Protein AF-A0A168FSH5-F1 (afdb_monomer)

Solvent-accessible surface area (backbone atoms only — not comparable to full-atom values): 13434 Å² total; per-residue (Å²): 142,74,90,72,56,95,48,65,62,58,60,32,48,49,51,52,48,54,59,58,37,46,62,80,92,69,57,77,88,75,74,92,77,81,76,88,79,86,71,78,80,76,86,82,74,95,74,75,90,57,88,51,69,64,54,72,68,58,46,54,49,47,52,36,46,49,52,19,50,56,32,50,68,69,31,96,62,56,74,36,53,47,49,40,48,50,54,49,46,54,47,53,51,46,42,64,77,50,41,57,84,68,46,54,69,69,57,43,54,59,69,47,47,66,66,78,45,42,55,77,39,37,74,60,46,66,63,47,42,60,68,72,70,52,63,69,57,52,52,49,50,49,50,51,41,44,52,52,33,46,48,42,61,77,42,62,89,68,65,65,74,58,57,61,72,58,34,49,50,49,45,50,47,51,45,53,54,52,51,49,64,59,50,57,71,77,49,100,63,99,83,75,74,72,78,78,71,43,69,43,51,52,50,18,52,52,39,37,54,55,28,50,54,53,40,50,52,49,37,56,62,54,59,74,75,110

Radius of gyration: 17.9 Å; Cα contacts (8 Å, |Δi|>4): 195; chains: 1; bounding box: 40×33×56 Å

Nearest PDB structures (foldseek):
  8gji-assembly1_A  TM=3.813E-01  e=3.457E-01  synthetic construct
  7vg4-assembly3_E  TM=3.153E-01  e=7.643E-01  Methylorubrum extorquens AM1
  7vg5-assembly1_B  TM=3.175E-01  e=2.343E+00  Methylorubrum extorquens AM1
  5wuf-assembly1_A  TM=2.092E-01  e=5.958E+00  Colwellia psychrerythraea 34H

Structure (mmCIF, N/CA/C/O backbone):
data_AF-A0A168FSH5-F1
#
_entry.id   AF-A0A168FSH5-F1
#
loop_
_atom_site.group_PDB
_atom_site.id
_atom_site.type_symbol
_atom_site.label_atom_id
_atom_site.label_alt_id
_atom_site.label_comp_id
_atom_site.label_asym_id
_atom_site.label_entity_id
_atom_site.label_seq_id
_atom_site.pdbx_PDB_ins_code
_atom_site.Cartn_x
_a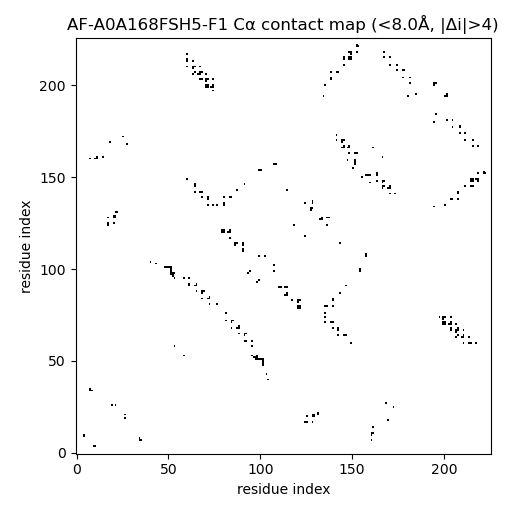tom_site.Cartn_y
_atom_site.Cartn_z
_atom_site.occupancy
_atom_site.B_iso_or_equiv
_atom_site.auth_seq_id
_atom_site.auth_comp_id
_atom_site.auth_asym_id
_atom_site.auth_atom_id
_atom_site.pdbx_PDB_model_num
ATOM 1 N N . MET A 1 1 ? -17.802 -9.396 -16.798 1.00 33.69 1 MET A N 1
ATOM 2 C CA . MET A 1 1 ? -16.695 -8.918 -17.653 1.00 33.69 1 MET A CA 1
ATOM 3 C C . MET A 1 1 ? -16.331 -7.508 -17.222 1.00 33.69 1 MET A C 1
ATOM 5 O O . MET A 1 1 ? -17.163 -6.636 -17.374 1.00 33.69 1 MET A O 1
ATOM 9 N N . ALA A 1 2 ? -15.142 -7.328 -16.651 1.00 28.22 2 ALA A N 1
ATOM 10 C CA . ALA A 1 2 ? -14.445 -6.050 -16.446 1.00 28.22 2 ALA A CA 1
ATOM 11 C C . ALA A 1 2 ? -12.995 -6.377 -16.036 1.00 28.22 2 ALA A C 1
ATOM 13 O O . ALA A 1 2 ? -12.481 -5.913 -15.033 1.00 28.22 2 ALA A O 1
ATOM 14 N N . TRP A 1 3 ? -12.386 -7.326 -16.749 1.00 38.16 3 TRP A N 1
ATOM 15 C CA . TRP A 1 3 ? -11.057 -7.870 -16.418 1.00 38.16 3 TRP A CA 1
ATOM 16 C C . TRP A 1 3 ? -9.988 -7.441 -17.441 1.00 38.16 3 TRP A C 1
ATOM 18 O O . TRP A 1 3 ? -8.813 -7.752 -17.308 1.00 38.16 3 TRP A O 1
ATOM 28 N N . TYR A 1 4 ? -10.459 -6.659 -18.415 1.00 33.44 4 TYR A N 1
ATOM 29 C CA . TYR A 1 4 ? -9.798 -5.757 -19.346 1.00 33.44 4 TYR A CA 1
ATOM 30 C C . TYR A 1 4 ? -10.844 -4.668 -19.612 1.00 33.44 4 TYR A C 1
ATOM 32 O O . TYR A 1 4 ? -11.551 -4.746 -20.619 1.00 33.44 4 TYR A O 1
ATOM 40 N N . SER A 1 5 ? -11.092 -3.733 -18.685 1.00 30.72 5 SER A N 1
ATOM 41 C CA . SER A 1 5 ? -11.918 -2.595 -19.105 1.00 30.72 5 SER A CA 1
ATOM 42 C C . SER A 1 5 ? -11.164 -1.924 -20.251 1.00 30.72 5 SER A C 1
ATOM 44 O O . SER A 1 5 ? -9.987 -1.592 -20.112 1.00 30.72 5 SER A O 1
ATOM 46 N N . LYS A 1 6 ? -11.825 -1.781 -21.406 1.00 35.16 6 LYS A N 1
ATOM 47 C CA . LYS A 1 6 ? -11.318 -0.974 -22.525 1.00 35.16 6 LYS A CA 1
ATOM 48 C C . LYS A 1 6 ? -11.114 0.489 -22.105 1.00 35.16 6 LYS A C 1
ATOM 50 O O . LYS A 1 6 ? -10.511 1.248 -22.855 1.00 35.16 6 LYS A O 1
ATOM 55 N N . GLU A 1 7 ? -11.577 0.859 -20.910 1.00 41.19 7 GLU A N 1
ATOM 56 C CA . GLU A 1 7 ? -11.460 2.179 -20.323 1.00 41.19 7 GLU A CA 1
ATOM 57 C C . GLU A 1 7 ? -10.689 2.120 -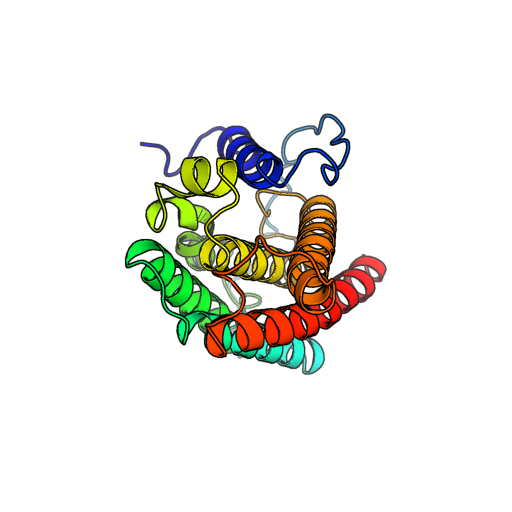18.989 1.00 41.19 7 GLU A C 1
ATOM 59 O O . GLU A 1 7 ? -11.282 1.960 -17.921 1.00 41.19 7 GLU A O 1
ATOM 64 N N . PRO A 1 8 ? -9.354 2.312 -19.017 1.00 43.78 8 PRO A N 1
ATOM 65 C CA . PRO A 1 8 ? -8.517 2.515 -17.826 1.00 43.78 8 PRO A CA 1
ATOM 66 C C . PRO A 1 8 ? -9.110 3.524 -16.827 1.00 43.78 8 PRO A C 1
ATOM 68 O O . PRO A 1 8 ? -8.920 3.402 -15.618 1.00 43.78 8 PRO A O 1
ATOM 71 N N . ASN A 1 9 ? -9.896 4.474 -17.340 1.00 46.84 9 ASN A N 1
ATOM 72 C CA . ASN A 1 9 ? -10.599 5.499 -16.584 1.00 46.84 9 ASN A CA 1
ATOM 73 C C . ASN A 1 9 ? -11.564 4.944 -15.527 1.00 46.84 9 ASN A C 1
ATOM 75 O O . ASN A 1 9 ? -11.673 5.563 -14.477 1.00 46.84 9 ASN A O 1
ATOM 79 N N . GLU A 1 10 ? -12.241 3.812 -15.746 1.00 47.56 10 GLU A N 1
ATOM 80 C CA . GLU A 1 10 ? -13.200 3.267 -14.767 1.00 47.56 10 GLU A CA 1
ATOM 81 C C . GLU A 1 10 ? -12.494 2.768 -13.504 1.00 47.56 10 GLU A C 1
ATOM 83 O O . GLU A 1 10 ? -12.911 3.066 -12.387 1.00 47.56 10 GLU A O 1
ATOM 88 N N . TYR A 1 11 ? -11.380 2.052 -13.666 1.00 53.00 11 TYR A N 1
ATOM 89 C CA . TYR A 1 11 ? -10.593 1.564 -12.536 1.00 53.00 11 TYR A CA 1
ATOM 90 C C . TYR A 1 11 ? -9.875 2.713 -11.815 1.00 53.00 11 TYR A C 1
ATOM 92 O O . TYR A 1 11 ? -9.859 2.766 -10.585 1.00 53.00 11 TYR A O 1
ATOM 100 N N . THR A 1 12 ? -9.360 3.690 -12.566 1.00 57.59 12 THR A N 1
ATOM 101 C CA . THR A 1 12 ? -8.836 4.943 -12.008 1.00 57.59 12 THR A CA 1
ATOM 102 C C . THR A 1 12 ? -9.908 5.702 -11.222 1.00 57.59 12 THR A C 1
ATOM 104 O O . THR A 1 12 ? -9.634 6.178 -10.123 1.00 57.59 12 THR A O 1
ATOM 107 N N . GLN A 1 13 ? -11.134 5.805 -11.743 1.00 56.97 13 GLN A N 1
ATOM 108 C CA . GLN A 1 13 ? -12.255 6.456 -11.061 1.00 56.97 13 GLN A CA 1
ATOM 109 C C . GLN A 1 13 ? -12.702 5.683 -9.822 1.00 56.97 13 GLN A C 1
ATOM 111 O O . GLN A 1 13 ? -13.018 6.306 -8.817 1.00 56.97 13 GLN A O 1
ATOM 116 N N . LEU A 1 14 ? -12.675 4.351 -9.854 1.00 60.00 14 LEU A N 1
ATOM 117 C CA . LEU A 1 14 ? -12.992 3.499 -8.712 1.00 60.00 14 LEU A CA 1
ATOM 118 C C . LEU A 1 14 ? -11.956 3.637 -7.593 1.00 60.00 14 LEU A C 1
ATOM 120 O O . LEU A 1 14 ? -12.333 3.794 -6.433 1.00 60.00 14 LEU A O 1
ATOM 124 N N . LEU A 1 15 ? -10.662 3.644 -7.930 1.00 60.88 15 LEU A N 1
ATOM 125 C CA . LEU A 1 15 ? -9.600 3.934 -6.966 1.00 60.88 15 LEU A CA 1
ATOM 126 C C . LEU A 1 15 ? -9.746 5.356 -6.421 1.00 60.88 15 LEU A C 1
ATOM 128 O O . LEU A 1 15 ? -9.783 5.532 -5.211 1.00 60.88 15 LEU A O 1
ATOM 132 N N . ARG A 1 16 ? -9.936 6.366 -7.281 1.00 60.38 16 ARG A N 1
ATOM 133 C CA . ARG A 1 16 ? -10.198 7.748 -6.841 1.00 60.38 16 ARG A CA 1
ATOM 134 C C . ARG A 1 16 ? -11.427 7.851 -5.944 1.00 60.38 16 ARG A C 1
ATOM 136 O O . ARG A 1 16 ? -11.376 8.573 -4.961 1.00 60.38 16 ARG A O 1
ATOM 143 N N . GLY A 1 17 ? -12.500 7.132 -6.261 1.00 53.09 17 GLY A N 1
ATOM 144 C CA . GLY A 1 17 ? -13.719 7.061 -5.464 1.00 53.09 17 GLY A CA 1
ATOM 145 C C . GLY A 1 17 ? -13.442 6.451 -4.098 1.00 53.09 17 GLY A C 1
ATOM 146 O O . GLY A 1 17 ? -13.734 7.080 -3.094 1.00 53.09 17 GLY A O 1
ATOM 147 N N . THR A 1 18 ? -12.777 5.297 -4.060 1.00 57.25 18 THR A N 1
ATOM 148 C CA . THR A 1 18 ? -12.352 4.603 -2.831 1.00 57.25 18 THR A CA 1
ATOM 149 C C . THR A 1 18 ? -11.474 5.499 -1.951 1.00 57.25 18 THR A C 1
ATOM 151 O O . THR A 1 18 ? -11.663 5.561 -0.740 1.00 57.25 18 THR A O 1
ATOM 154 N N . LEU A 1 19 ? -10.558 6.254 -2.560 1.00 59.50 19 LEU A N 1
ATOM 155 C CA . LEU A 1 19 ? -9.708 7.226 -1.873 1.00 59.50 19 LEU A CA 1
ATOM 156 C C . LEU A 1 19 ? -10.468 8.491 -1.451 1.00 59.50 19 LEU A C 1
ATOM 158 O O . LEU A 1 19 ? -10.147 9.088 -0.430 1.00 59.50 19 LEU A O 1
ATOM 162 N N . ALA A 1 20 ? -11.506 8.891 -2.187 1.00 53.38 20 ALA A N 1
ATOM 163 C CA . ALA A 1 20 ? -12.396 9.978 -1.796 1.00 53.38 20 ALA A CA 1
ATOM 164 C C . ALA A 1 20 ? -13.300 9.598 -0.610 1.00 53.38 20 ALA A C 1
ATOM 166 O O . ALA A 1 20 ? -13.860 10.485 0.023 1.00 53.38 20 ALA A O 1
ATOM 167 N N . LEU A 1 21 ? -13.445 8.318 -0.262 1.00 49.84 21 LEU A N 1
ATOM 168 C CA . LEU A 1 21 ? -14.168 7.898 0.947 1.00 49.84 21 LEU A CA 1
ATOM 169 C C . LEU A 1 21 ? -13.362 8.125 2.239 1.00 49.84 21 LEU A C 1
ATOM 171 O O . LEU A 1 21 ? -13.888 7.955 3.335 1.00 49.84 21 LEU A O 1
ATOM 175 N N . ILE A 1 22 ? -12.102 8.553 2.127 1.00 54.38 22 ILE A N 1
ATOM 176 C CA . ILE A 1 22 ? -11.345 9.146 3.235 1.00 54.38 22 ILE A CA 1
ATOM 177 C C . ILE A 1 22 ? -12.006 10.507 3.578 1.00 54.38 22 ILE A C 1
ATOM 179 O O . ILE A 1 22 ? -12.420 11.213 2.650 1.00 54.38 22 ILE A O 1
ATOM 183 N N . PRO A 1 23 ? -12.176 10.871 4.869 1.00 44.06 23 PRO A N 1
ATOM 184 C CA . PRO A 1 23 ? -12.967 12.030 5.296 1.00 44.06 23 PRO A CA 1
ATOM 185 C C . PRO A 1 23 ? -12.702 13.319 4.501 1.00 44.06 23 PRO A C 1
ATOM 187 O O . PRO A 1 23 ? -11.567 13.672 4.198 1.00 44.06 23 PRO A O 1
ATOM 190 N N . GLU A 1 24 ? -13.769 14.066 4.188 1.00 41.62 24 GLU A N 1
ATOM 191 C CA . GLU A 1 24 ? -13.745 15.224 3.272 1.00 41.62 24 GLU A CA 1
ATOM 192 C C . GLU A 1 24 ? -12.769 16.349 3.629 1.00 41.62 24 GLU A C 1
ATOM 194 O O . GLU A 1 24 ? -12.386 17.123 2.751 1.00 41.62 24 GLU A O 1
ATOM 199 N N . LYS A 1 25 ? -12.365 16.440 4.897 1.00 40.12 25 LYS A N 1
ATOM 200 C CA . LYS A 1 25 ? -11.441 17.463 5.399 1.00 40.12 25 LYS A CA 1
ATOM 201 C C . LYS A 1 25 ? -10.010 17.265 4.873 1.00 40.12 25 LYS A C 1
ATOM 203 O O . LYS A 1 25 ? -9.267 18.240 4.818 1.00 40.12 25 LYS A O 1
ATOM 208 N N . ASP A 1 26 ? -9.711 16.063 4.366 1.00 41.12 26 ASP A N 1
ATOM 209 C CA . ASP A 1 26 ? -8.373 15.600 3.974 1.00 41.12 26 ASP A CA 1
ATOM 210 C C . ASP A 1 26 ? -8.304 15.204 2.481 1.00 41.12 26 ASP A C 1
ATOM 212 O O . ASP A 1 26 ? -7.356 14.560 2.021 1.00 41.12 26 ASP A O 1
ATOM 216 N N . ARG A 1 27 ? -9.320 15.568 1.677 1.00 42.84 27 ARG A N 1
ATOM 217 C CA . ARG A 1 27 ? -9.332 15.299 0.227 1.00 42.84 27 ARG A CA 1
ATOM 218 C C . ARG A 1 27 ? -8.428 16.290 -0.524 1.00 42.84 27 ARG A C 1
ATOM 220 O O . ARG A 1 27 ? -8.640 17.502 -0.428 1.00 42.84 27 ARG A O 1
ATOM 227 N N . PRO A 1 28 ? -7.503 15.830 -1.387 1.00 37.41 28 PRO A N 1
ATOM 228 C CA . PRO A 1 28 ? -6.837 16.723 -2.321 1.00 37.41 28 PRO A CA 1
ATOM 229 C C . PRO A 1 28 ? -7.841 17.216 -3.370 1.00 37.41 28 PRO A C 1
ATOM 231 O O . PRO A 1 28 ? -8.637 16.442 -3.908 1.00 37.41 28 PRO A O 1
ATOM 234 N N . ARG A 1 29 ? -7.779 18.506 -3.720 1.00 36.81 29 ARG A N 1
ATOM 235 C CA . ARG A 1 29 ? -8.463 19.037 -4.909 1.00 36.81 29 ARG A CA 1
ATOM 236 C C . ARG A 1 29 ? -7.805 18.435 -6.152 1.00 36.81 29 ARG A C 1
ATOM 238 O O . ARG A 1 29 ? -6.774 18.922 -6.610 1.00 36.81 29 ARG A O 1
ATOM 245 N N . LEU A 1 30 ? -8.379 17.348 -6.659 1.00 38.25 30 LEU A N 1
ATOM 246 C CA . LEU A 1 30 ? -7.900 16.646 -7.847 1.00 38.25 30 LEU A CA 1
ATOM 247 C C . LEU A 1 30 ? -8.182 17.501 -9.099 1.00 38.25 30 LEU A C 1
ATOM 249 O O . LEU A 1 30 ? -9.347 17.799 -9.373 1.00 38.25 30 LEU A O 1
ATOM 253 N N . PRO A 1 31 ? -7.165 17.914 -9.876 1.00 33.59 31 PRO A N 1
ATOM 254 C CA . PRO A 1 31 ? -7.402 18.506 -11.187 1.00 33.59 31 PRO A CA 1
ATOM 255 C C . PRO A 1 31 ? -7.956 17.449 -12.156 1.00 33.59 31 PRO A C 1
ATOM 257 O O . PRO 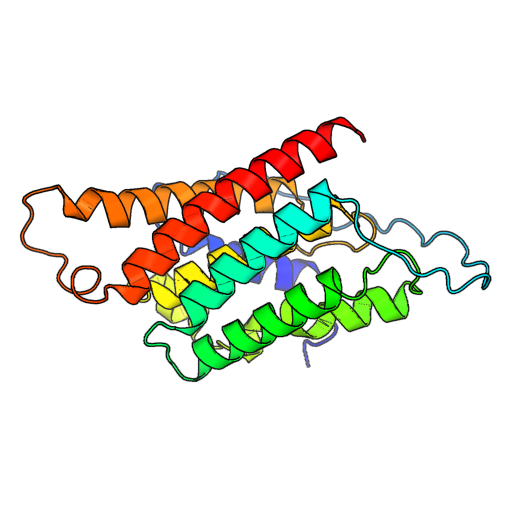A 1 31 ? -7.689 16.256 -12.018 1.00 33.59 31 PRO A O 1
ATOM 260 N N . ALA A 1 32 ? -8.714 17.881 -13.166 1.00 31.61 32 ALA A N 1
ATOM 261 C CA . ALA A 1 32 ? -9.144 17.008 -14.256 1.00 31.61 32 ALA A CA 1
ATOM 262 C C . ALA A 1 32 ? -7.913 16.500 -15.032 1.00 31.61 32 ALA A C 1
ATOM 264 O O . ALA A 1 32 ? -7.119 17.303 -15.523 1.00 31.61 32 ALA A O 1
ATOM 265 N N . ILE A 1 33 ? -7.736 15.178 -15.139 1.00 41.75 33 ILE A N 1
ATOM 266 C CA . ILE A 1 33 ? -6.568 14.565 -15.799 1.00 41.75 33 ILE A CA 1
ATOM 267 C C . ILE A 1 33 ? -6.978 13.896 -17.116 1.00 41.75 33 ILE A C 1
ATOM 269 O O . ILE A 1 33 ? -7.983 13.189 -17.176 1.00 41.75 33 ILE A O 1
ATOM 273 N N . ARG A 1 34 ? -6.169 14.133 -18.159 1.00 33.53 34 ARG A N 1
ATOM 274 C CA . ARG A 1 34 ? -6.205 13.472 -19.474 1.00 33.53 34 ARG A CA 1
ATOM 275 C C . ARG A 1 34 ? -5.744 12.013 -19.352 1.00 33.53 34 ARG A C 1
ATOM 277 O O . ARG A 1 34 ? -4.797 11.742 -18.626 1.00 33.53 34 ARG A O 1
ATOM 284 N N . GLY A 1 35 ? -6.411 11.104 -20.066 1.00 29.25 35 GLY A N 1
ATOM 285 C CA . GLY A 1 35 ? -6.124 9.663 -20.048 1.00 29.25 35 GLY A CA 1
ATOM 286 C C . GLY A 1 35 ? -4.665 9.299 -20.381 1.00 29.25 35 GLY A C 1
ATOM 287 O O . GLY A 1 35 ? -3.927 10.140 -20.901 1.00 29.25 35 GLY A O 1
ATOM 288 N N . PRO A 1 36 ? -4.248 8.055 -20.073 1.00 37.78 36 PRO A N 1
ATOM 289 C CA . PRO A 1 36 ? -2.861 7.617 -20.192 1.00 37.78 36 PRO A CA 1
ATOM 290 C C . PRO A 1 36 ? -2.349 7.799 -21.624 1.00 37.78 36 PRO A C 1
ATOM 292 O O . PRO A 1 36 ? -3.003 7.416 -22.594 1.00 37.78 36 PRO A O 1
ATOM 295 N N . MET A 1 37 ? -1.178 8.421 -21.750 1.00 33.53 37 MET A N 1
ATOM 296 C CA . MET A 1 37 ? -0.472 8.549 -23.016 1.00 33.53 37 MET A CA 1
ATOM 297 C C . MET A 1 37 ? 0.313 7.253 -23.219 1.00 33.53 37 MET A C 1
ATOM 299 O O . MET A 1 37 ? 1.340 7.061 -22.578 1.00 33.53 37 MET A O 1
ATOM 303 N N . LEU A 1 38 ? -0.216 6.368 -24.069 1.00 34.22 38 LEU A N 1
ATOM 304 C CA . LEU A 1 38 ? 0.421 5.114 -24.476 1.00 34.22 38 LEU A CA 1
ATOM 305 C C . LEU A 1 38 ? 1.832 5.407 -25.002 1.00 34.22 38 LEU A C 1
ATOM 307 O O . LEU A 1 38 ? 1.995 5.900 -26.121 1.00 34.22 38 LEU A O 1
ATOM 311 N N . VAL A 1 39 ? 2.852 5.112 -24.199 1.00 39.91 39 VAL A N 1
ATOM 312 C CA . VAL A 1 39 ? 4.238 5.084 -24.668 1.00 39.91 39 VAL A CA 1
ATOM 313 C C . VAL A 1 39 ? 4.464 3.698 -25.259 1.00 39.91 39 VAL A C 1
ATOM 315 O O . VAL A 1 39 ? 4.254 2.689 -24.589 1.00 39.91 39 VAL A O 1
ATOM 318 N N . ALA A 1 40 ? 4.828 3.643 -26.541 1.00 34.06 40 ALA A N 1
ATOM 319 C CA . ALA A 1 40 ? 5.084 2.382 -27.227 1.00 34.06 40 ALA A CA 1
ATOM 320 C C . ALA A 1 40 ? 6.159 1.569 -26.476 1.00 34.06 40 ALA A C 1
ATOM 322 O O . ALA A 1 40 ? 7.152 2.154 -26.030 1.00 34.06 40 ALA A O 1
ATOM 323 N N . PRO A 1 41 ? 5.990 0.241 -26.330 1.00 39.44 41 PRO A N 1
ATOM 324 C CA . PRO A 1 41 ? 7.002 -0.587 -25.695 1.00 39.44 41 PRO A CA 1
ATOM 325 C C . PRO A 1 41 ? 8.302 -0.520 -26.516 1.00 39.44 41 PRO A C 1
ATOM 327 O O . PRO A 1 41 ? 8.242 -0.571 -27.748 1.00 39.44 41 PRO A O 1
ATOM 330 N N . PRO A 1 42 ? 9.476 -0.389 -25.876 1.00 41.81 42 PRO A N 1
ATOM 331 C CA . PRO A 1 42 ? 10.743 -0.507 -26.582 1.00 41.81 42 PRO A CA 1
ATOM 332 C C . PRO A 1 42 ? 10.878 -1.927 -27.150 1.00 41.81 42 PRO A C 1
ATOM 334 O O . PRO A 1 42 ? 10.461 -2.893 -26.512 1.00 41.81 42 PRO A O 1
ATOM 337 N N . ASN A 1 43 ? 11.435 -2.042 -28.359 1.00 39.22 43 ASN A N 1
ATOM 338 C CA . ASN A 1 43 ? 11.647 -3.315 -29.051 1.00 39.22 43 ASN A CA 1
ATOM 339 C C . ASN A 1 43 ? 12.423 -4.295 -28.150 1.00 39.22 43 ASN A C 1
ATOM 341 O O . ASN A 1 43 ? 13.561 -4.018 -27.776 1.00 39.22 43 ASN A O 1
ATOM 345 N N . GLU A 1 44 ? 11.800 -5.424 -27.801 1.00 46.56 44 GLU A N 1
ATOM 346 C CA . GLU A 1 44 ? 12.400 -6.475 -26.975 1.00 46.56 44 GLU A CA 1
ATOM 347 C C . GLU A 1 44 ? 13.424 -7.263 -27.812 1.00 46.56 44 GLU A C 1
ATOM 349 O O . GLU A 1 44 ? 13.064 -7.962 -28.758 1.00 46.56 44 GLU A O 1
ATOM 354 N N . SER A 1 45 ? 14.711 -7.137 -27.481 1.00 41.25 45 SER A N 1
ATOM 355 C CA . SER A 1 45 ? 15.719 -8.138 -27.834 1.00 41.25 45 SER A CA 1
ATOM 356 C C . SER A 1 45 ? 15.701 -9.224 -26.761 1.00 41.25 45 SER A C 1
ATOM 358 O O . SER A 1 45 ? 16.012 -8.946 -25.601 1.00 41.25 45 SER A O 1
ATOM 360 N N . ASP A 1 46 ? 15.313 -10.438 -27.149 1.00 42.09 46 ASP A N 1
ATOM 361 C CA . ASP A 1 46 ? 15.458 -11.653 -26.348 1.00 42.09 46 ASP A CA 1
ATOM 362 C C . ASP A 1 46 ? 16.952 -11.951 -26.166 1.00 42.09 46 ASP A C 1
ATOM 364 O O . ASP A 1 46 ? 17.528 -12.672 -26.971 1.00 42.09 46 ASP A O 1
ATOM 368 N N . ASP A 1 47 ? 17.594 -11.392 -25.141 1.00 40.88 47 ASP A N 1
ATOM 369 C CA . ASP A 1 47 ? 18.888 -11.901 -24.691 1.00 40.88 47 ASP A CA 1
ATOM 370 C C . ASP A 1 47 ? 19.145 -11.638 -23.199 1.00 40.88 47 ASP A C 1
ATOM 372 O O . ASP A 1 47 ? 18.905 -10.558 -22.664 1.00 40.88 47 ASP A O 1
ATOM 376 N N . GLU A 1 48 ? 19.651 -12.697 -22.565 1.00 41.72 48 GLU A N 1
ATOM 377 C CA . GLU A 1 48 ? 20.201 -12.820 -21.210 1.00 41.72 48 GLU A CA 1
ATOM 378 C C . GLU A 1 48 ? 19.238 -12.744 -20.005 1.00 41.72 48 GLU A C 1
ATOM 380 O O . GLU A 1 48 ? 18.927 -11.700 -19.434 1.00 41.72 48 GLU A O 1
ATOM 385 N N . ILE A 1 49 ? 18.888 -13.934 -19.490 1.00 46.81 49 ILE A N 1
ATOM 386 C CA . ILE A 1 49 ? 18.413 -14.137 -18.112 1.00 46.81 49 ILE A CA 1
ATOM 387 C C . ILE A 1 49 ? 19.598 -13.889 -17.158 1.00 46.81 49 ILE A C 1
ATOM 389 O O . ILE A 1 49 ? 20.194 -14.813 -16.602 1.00 46.81 49 ILE A O 1
ATOM 393 N N . GLY A 1 50 ? 19.962 -12.622 -16.977 1.00 45.94 50 GLY A N 1
ATOM 394 C CA . GLY A 1 50 ? 20.737 -12.181 -15.826 1.00 45.94 50 GLY A CA 1
ATOM 395 C C . GLY A 1 50 ? 19.876 -12.295 -14.566 1.00 45.94 50 GLY A C 1
ATOM 396 O O . GLY A 1 50 ? 18.666 -12.065 -14.599 1.00 45.94 50 GLY A O 1
ATOM 397 N N . ARG A 1 51 ? 20.467 -12.656 -13.422 1.00 54.41 51 ARG A N 1
ATOM 398 C CA . ARG A 1 51 ? 19.771 -12.495 -12.136 1.00 54.41 51 ARG A CA 1
ATOM 399 C C . ARG A 1 51 ? 19.627 -10.999 -11.874 1.00 54.41 51 ARG A C 1
ATOM 401 O O . ARG A 1 51 ? 20.543 -10.388 -11.335 1.00 54.41 51 ARG A O 1
ATOM 408 N N . CYS A 1 52 ? 18.496 -10.414 -12.252 1.00 68.38 52 CYS A N 1
ATOM 409 C CA . CYS A 1 52 ? 18.151 -9.081 -11.784 1.00 68.38 52 CYS A CA 1
ATOM 410 C C . CYS A 1 52 ? 18.011 -9.121 -10.264 1.00 68.38 52 CYS A C 1
ATOM 412 O O . CYS A 1 52 ? 17.261 -9.933 -9.726 1.00 68.38 52 CYS A O 1
ATOM 414 N N . GLN A 1 53 ? 18.759 -8.264 -9.582 1.00 77.94 53 GLN A N 1
ATOM 415 C CA . GLN A 1 53 ? 18.643 -8.029 -8.149 1.00 77.94 53 GLN A CA 1
ATOM 416 C C . GLN A 1 53 ? 18.278 -6.563 -7.948 1.00 77.94 53 GLN A C 1
ATOM 418 O O . GLN A 1 53 ? 18.725 -5.707 -8.713 1.00 77.94 53 GLN A O 1
ATOM 423 N N . LEU A 1 54 ? 17.469 -6.278 -6.928 1.00 83.50 54 LEU A N 1
ATOM 424 C CA . LEU A 1 54 ? 17.239 -4.900 -6.513 1.00 83.50 54 LEU A CA 1
ATOM 425 C C . LEU A 1 54 ? 18.556 -4.288 -6.030 1.00 83.50 54 LEU A C 1
ATOM 427 O O . LEU A 1 54 ? 19.430 -4.983 -5.503 1.00 83.50 54 LEU A O 1
ATOM 431 N N . SER A 1 55 ? 18.689 -2.969 -6.173 1.00 87.12 55 SER A N 1
ATOM 432 C CA . SER A 1 55 ? 19.731 -2.246 -5.446 1.00 87.12 55 SER A CA 1
ATOM 433 C C . SER A 1 55 ? 19.543 -2.454 -3.940 1.00 87.12 55 SER A C 1
ATOM 435 O O . SER A 1 55 ? 18.434 -2.723 -3.478 1.00 87.12 55 SER A O 1
ATOM 437 N N . LYS A 1 56 ? 20.616 -2.308 -3.154 1.00 87.31 56 LYS A N 1
ATOM 438 C CA . LYS A 1 56 ? 20.537 -2.451 -1.690 1.00 87.31 56 LYS A CA 1
ATOM 439 C C . LYS A 1 56 ? 19.482 -1.526 -1.080 1.00 87.31 56 LYS A C 1
ATOM 441 O O . LYS A 1 56 ? 18.726 -1.956 -0.217 1.00 87.31 56 LYS A O 1
ATOM 446 N N . ASP A 1 57 ? 19.404 -0.295 -1.578 1.00 88.19 57 ASP A N 1
ATOM 447 C CA . ASP A 1 57 ? 18.450 0.697 -1.089 1.00 88.19 57 ASP A CA 1
ATOM 448 C C . ASP A 1 57 ? 17.009 0.316 -1.451 1.00 88.19 57 ASP A C 1
ATOM 450 O O . ASP A 1 57 ? 16.129 0.366 -0.596 1.00 88.19 57 ASP A O 1
ATOM 454 N N . ALA A 1 58 ? 16.769 -0.156 -2.680 1.00 87.50 58 ALA A N 1
ATOM 455 C CA . ALA A 1 58 ? 15.456 -0.660 -3.071 1.00 87.50 58 ALA A CA 1
ATOM 456 C C . ALA A 1 58 ? 15.070 -1.900 -2.246 1.00 87.50 58 ALA A C 1
ATOM 458 O O . ALA A 1 58 ? 13.953 -1.968 -1.744 1.00 87.50 58 ALA A O 1
ATOM 459 N N . SER A 1 59 ? 15.996 -2.840 -2.035 1.00 90.69 59 SER A N 1
ATOM 460 C CA . SER A 1 59 ? 15.784 -4.027 -1.195 1.00 90.69 59 SER A CA 1
ATOM 461 C C . SER A 1 59 ? 15.342 -3.643 0.220 1.00 90.69 59 SER A C 1
ATOM 463 O O . SER A 1 59 ? 14.329 -4.144 0.696 1.00 90.69 59 SER A O 1
ATOM 465 N N . ALA A 1 60 ? 16.024 -2.683 0.854 1.00 92.12 60 ALA A N 1
ATOM 466 C CA . ALA A 1 60 ? 15.685 -2.211 2.198 1.00 92.12 60 ALA A CA 1
ATOM 467 C C . ALA A 1 60 ? 14.280 -1.578 2.275 1.00 92.12 60 ALA A C 1
ATOM 469 O O . ALA A 1 60 ? 13.564 -1.742 3.264 1.00 92.12 60 ALA A O 1
ATOM 470 N N . VAL A 1 61 ? 13.851 -0.874 1.221 1.00 93.69 61 VAL A N 1
ATOM 471 C CA . VAL A 1 61 ? 12.491 -0.317 1.133 1.00 93.69 61 VAL A CA 1
ATOM 472 C C . VAL A 1 61 ? 11.444 -1.438 1.034 1.00 93.69 61 VAL A C 1
ATOM 474 O O . VAL A 1 61 ? 10.399 -1.356 1.684 1.00 93.69 61 VAL A O 1
ATOM 477 N N . PHE A 1 62 ? 11.719 -2.500 0.268 1.00 92.81 62 PHE A N 1
ATOM 478 C CA . PHE A 1 62 ? 10.841 -3.676 0.190 1.00 92.81 62 PHE A CA 1
ATOM 479 C C . PHE A 1 62 ? 10.778 -4.444 1.511 1.00 92.81 62 PHE A C 1
ATOM 481 O O . PHE A 1 62 ? 9.684 -4.821 1.921 1.00 92.81 62 PHE A O 1
ATOM 488 N N . GLU A 1 63 ? 11.900 -4.614 2.212 1.00 94.69 63 GLU A N 1
ATOM 489 C CA . GLU A 1 63 ? 11.931 -5.232 3.545 1.00 94.69 63 GLU A CA 1
ATOM 490 C C . GLU A 1 63 ? 11.007 -4.494 4.520 1.00 94.69 63 GLU A C 1
ATOM 492 O O . GLU A 1 63 ? 10.179 -5.116 5.185 1.00 94.69 63 GLU A O 1
ATOM 497 N N . LYS A 1 64 ? 11.060 -3.157 4.539 1.00 95.81 64 LYS A N 1
ATOM 498 C CA . LYS A 1 64 ? 10.186 -2.336 5.392 1.00 95.81 64 LYS A CA 1
ATOM 499 C C . LYS A 1 64 ? 8.708 -2.466 5.033 1.00 95.81 64 LYS A C 1
ATOM 501 O O . LYS A 1 64 ? 7.845 -2.498 5.913 1.00 95.81 64 LYS A O 1
ATOM 506 N N . LEU A 1 65 ? 8.399 -2.568 3.744 1.00 95.69 65 LEU A N 1
ATOM 507 C CA . LEU A 1 65 ? 7.038 -2.820 3.281 1.00 95.69 65 LEU A CA 1
ATOM 508 C C . LEU A 1 65 ? 6.552 -4.224 3.687 1.00 95.69 65 LEU A C 1
ATOM 510 O O . LEU A 1 65 ? 5.428 -4.362 4.168 1.00 95.69 65 LEU A O 1
ATOM 514 N N . GLU A 1 66 ? 7.389 -5.255 3.550 1.00 95.81 66 GLU A N 1
ATOM 515 C CA . GLU A 1 66 ? 7.082 -6.619 4.003 1.00 95.81 66 GLU A CA 1
ATOM 516 C C . GLU A 1 66 ? 6.864 -6.683 5.522 1.00 95.81 66 GLU A C 1
ATOM 518 O O . GLU A 1 66 ? 5.903 -7.310 5.974 1.00 95.81 66 GLU A O 1
ATOM 523 N N . GLU A 1 67 ? 7.688 -5.987 6.313 1.00 95.94 67 GLU A N 1
ATOM 524 C CA . GLU A 1 67 ? 7.524 -5.857 7.768 1.00 95.94 67 GLU A CA 1
ATOM 525 C C . GLU A 1 67 ? 6.154 -5.262 8.128 1.00 95.94 67 GLU A C 1
ATOM 527 O O . GLU A 1 67 ? 5.443 -5.805 8.987 1.00 95.94 67 GLU A O 1
ATOM 532 N N . SER A 1 68 ? 5.746 -4.198 7.426 1.00 97.00 68 SER A N 1
ATOM 533 C CA . SER A 1 68 ? 4.455 -3.533 7.626 1.00 97.00 68 SER A CA 1
ATOM 534 C C . SER A 1 68 ? 3.265 -4.434 7.277 1.00 97.00 68 SER A C 1
ATOM 536 O O . SER A 1 68 ? 2.356 -4.620 8.098 1.00 97.00 68 SER A O 1
ATOM 538 N N . ILE A 1 69 ? 3.293 -5.086 6.108 1.00 96.44 69 ILE A N 1
ATOM 539 C CA . ILE A 1 69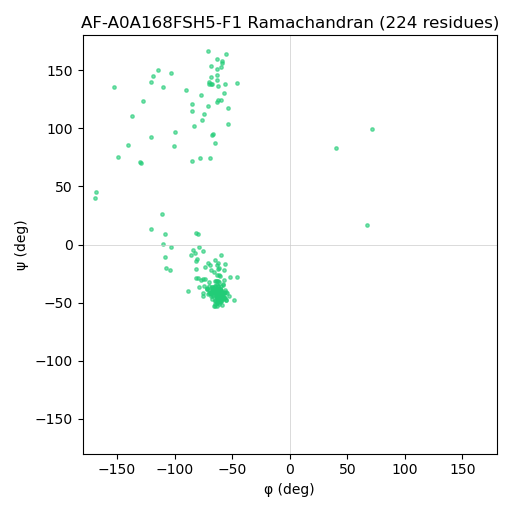 ? 2.246 -6.032 5.688 1.00 96.44 69 ILE A CA 1
ATOM 540 C C . ILE A 1 69 ? 2.196 -7.229 6.650 1.00 96.44 69 ILE A C 1
ATOM 542 O O . ILE A 1 69 ? 1.119 -7.682 7.049 1.00 96.44 69 ILE A O 1
ATOM 546 N N . GLY A 1 70 ? 3.360 -7.714 7.085 1.00 95.56 70 GLY A N 1
ATOM 547 C CA . GLY A 1 70 ? 3.491 -8.767 8.086 1.00 95.56 70 GLY A CA 1
ATOM 548 C C . GLY A 1 70 ? 2.944 -8.361 9.456 1.00 95.56 70 GLY A C 1
ATOM 549 O O . GLY A 1 70 ? 2.437 -9.202 10.198 1.00 95.56 70 GLY A O 1
ATOM 550 N N . ALA A 1 71 ? 3.006 -7.081 9.824 1.00 95.12 71 ALA A N 1
ATOM 551 C CA . ALA A 1 71 ? 2.364 -6.574 11.032 1.00 95.12 71 ALA A CA 1
ATOM 552 C C . ALA A 1 71 ? 0.842 -6.549 10.912 1.00 95.12 71 ALA A C 1
ATOM 554 O O . ALA A 1 71 ? 0.157 -6.997 11.839 1.00 95.12 71 ALA A O 1
ATOM 555 N N . LEU A 1 72 ? 0.321 -6.120 9.763 1.00 95.50 72 LEU A N 1
ATOM 556 C CA . LEU A 1 72 ? -1.110 -6.143 9.481 1.00 95.50 72 LEU A CA 1
ATOM 557 C C . LEU A 1 72 ? -1.672 -7.572 9.471 1.00 95.50 72 LEU A C 1
ATOM 559 O O . LEU A 1 72 ? -2.717 -7.815 10.071 1.00 95.50 72 LEU A O 1
ATOM 563 N N . SER A 1 73 ? -0.962 -8.542 8.887 1.00 95.00 73 SER A N 1
ATOM 564 C CA . SER A 1 73 ? -1.422 -9.941 8.7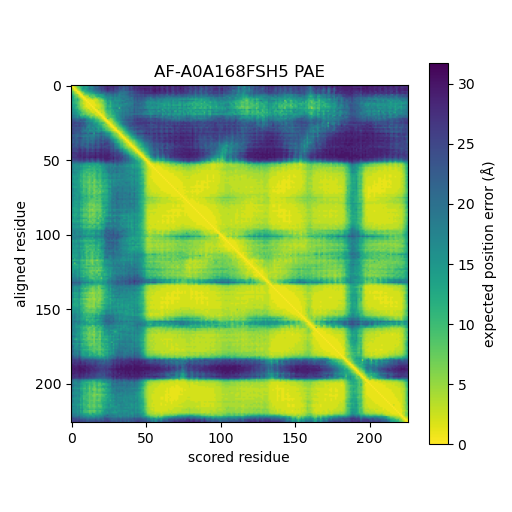99 1.00 95.00 73 SER A CA 1
ATOM 565 C C . SER A 1 73 ? -1.616 -10.625 10.160 1.00 95.00 73 SER A C 1
ATOM 567 O O . SER A 1 73 ? -2.364 -11.598 10.267 1.00 95.00 73 SER A O 1
ATOM 569 N N . ARG A 1 74 ? -0.981 -10.102 11.220 1.00 94.06 74 ARG A N 1
ATOM 570 C CA . ARG A 1 74 ? -1.135 -10.580 12.604 1.00 94.06 74 ARG A CA 1
ATOM 571 C C . ARG A 1 74 ? -2.380 -10.025 13.304 1.00 94.06 74 ARG A C 1
ATOM 573 O O . ARG A 1 74 ? -2.738 -10.524 14.376 1.00 94.06 74 ARG A O 1
ATOM 580 N N . CYS A 1 75 ? -3.016 -8.995 12.750 1.00 91.31 75 CYS A N 1
ATOM 581 C CA . CYS A 1 75 ? -4.211 -8.375 13.319 1.00 91.31 75 CYS A CA 1
ATOM 582 C C . CYS A 1 75 ? -5.440 -9.286 13.197 1.00 91.31 75 CYS A C 1
ATOM 584 O O . CYS A 1 75 ? -5.443 -10.285 12.477 1.00 91.31 75 CYS A O 1
ATOM 586 N N . THR A 1 76 ? -6.506 -8.943 13.919 1.00 90.31 76 THR A N 1
ATOM 587 C CA . THR A 1 76 ? -7.812 -9.580 13.714 1.00 90.31 76 THR A CA 1
ATOM 588 C C . THR A 1 76 ? -8.433 -8.992 12.448 1.00 90.31 76 THR A C 1
ATOM 590 O O . THR A 1 76 ? -8.824 -7.830 12.449 1.00 90.31 76 THR A O 1
ATOM 593 N N . LEU A 1 77 ? -8.471 -9.775 11.369 1.00 90.31 77 LEU A N 1
ATOM 594 C CA . LEU A 1 77 ? -8.947 -9.355 10.048 1.00 90.31 77 LEU A CA 1
ATOM 595 C C . LEU A 1 77 ? -10.214 -10.125 9.665 1.00 90.31 77 LEU A C 1
ATOM 597 O O . LEU A 1 77 ? -10.368 -11.292 10.039 1.00 90.31 77 LEU A O 1
ATOM 601 N N . THR A 1 78 ? -11.083 -9.506 8.867 1.00 89.88 78 THR A N 1
ATOM 602 C CA . THR A 1 78 ? -12.134 -10.236 8.144 1.00 89.88 78 THR A CA 1
ATOM 603 C C . THR A 1 78 ? -11.499 -11.211 7.145 1.00 89.88 78 THR A C 1
ATOM 605 O O . THR A 1 78 ? -10.328 -11.077 6.781 1.00 89.88 78 THR A O 1
ATOM 608 N N . VAL A 1 79 ? -12.248 -12.228 6.707 1.00 88.88 79 VAL A N 1
ATOM 609 C CA . VAL A 1 79 ? -11.747 -13.239 5.750 1.00 88.88 79 VAL A CA 1
ATOM 610 C C . VAL A 1 79 ? -11.259 -12.579 4.456 1.00 88.88 79 VAL A C 1
ATOM 612 O O . VAL A 1 79 ? -10.186 -12.914 3.947 1.00 88.88 79 VAL A O 1
ATOM 615 N N . ASP A 1 80 ? -12.015 -11.593 3.990 1.00 88.62 80 ASP A N 1
ATOM 616 C CA . ASP A 1 80 ? -11.762 -10.824 2.777 1.00 88.62 80 ASP A CA 1
ATOM 617 C C . ASP A 1 80 ? -10.474 -10.000 2.902 1.00 88.62 80 ASP A C 1
ATOM 619 O O . ASP A 1 80 ? -9.538 -10.172 2.115 1.00 88.62 80 ASP A O 1
ATOM 623 N N . VAL A 1 81 ? -10.350 -9.197 3.967 1.00 89.38 81 VAL A N 1
ATOM 624 C CA . VAL A 1 81 ? -9.141 -8.396 4.228 1.00 89.38 81 VAL A CA 1
ATOM 625 C C . VAL A 1 81 ? -7.924 -9.294 4.444 1.00 89.38 81 VAL A C 1
ATOM 627 O O . VAL A 1 81 ? -6.846 -9.008 3.929 1.00 89.38 81 VAL A O 1
ATOM 630 N N . LYS A 1 82 ? -8.074 -10.426 5.141 1.00 91.81 82 LYS A N 1
ATOM 631 C CA . LYS A 1 82 ? -6.985 -11.393 5.336 1.00 91.81 82 LYS A CA 1
ATOM 632 C C . LYS A 1 82 ? -6.476 -11.956 4.009 1.00 91.81 82 LYS A C 1
ATOM 634 O O . LYS A 1 82 ? -5.266 -12.066 3.822 1.00 91.81 82 LYS A O 1
ATOM 639 N N . THR A 1 83 ? -7.386 -12.301 3.102 1.00 89.38 83 THR A N 1
ATOM 640 C CA . THR A 1 83 ? -7.042 -12.784 1.758 1.00 89.38 83 THR A CA 1
ATOM 641 C C . THR A 1 83 ? -6.309 -11.702 0.975 1.00 89.38 83 THR A C 1
ATOM 643 O O . THR A 1 83 ? -5.246 -11.959 0.418 1.00 89.38 83 THR A O 1
ATOM 646 N N . ALA A 1 84 ? -6.819 -10.471 1.008 1.00 90.44 84 ALA A N 1
ATOM 647 C CA . ALA A 1 84 ? -6.208 -9.341 0.322 1.00 90.44 84 ALA A CA 1
ATOM 648 C C . ALA A 1 84 ? -4.790 -9.030 0.841 1.00 90.44 84 ALA A C 1
ATOM 650 O O . ALA A 1 84 ? -3.877 -8.791 0.050 1.00 90.44 84 ALA A O 1
ATOM 651 N N . VAL A 1 85 ? -4.587 -9.087 2.162 1.00 93.56 85 VAL A N 1
ATOM 652 C CA . VAL A 1 85 ? -3.277 -8.913 2.812 1.00 93.56 85 VAL A CA 1
ATOM 653 C C . VAL A 1 85 ? -2.300 -10.013 2.399 1.00 93.56 85 VAL A C 1
ATOM 655 O O . VAL A 1 85 ? -1.145 -9.713 2.109 1.00 93.56 85 VAL A O 1
ATOM 658 N N . LEU A 1 86 ? -2.747 -11.272 2.343 1.00 91.38 86 LEU A N 1
ATOM 659 C CA . LEU A 1 86 ? -1.907 -12.393 1.911 1.00 91.38 86 LEU A CA 1
ATOM 660 C C . LEU A 1 86 ? -1.464 -12.239 0.451 1.00 91.38 86 LEU A C 1
ATOM 662 O O . LEU A 1 86 ? -0.290 -12.425 0.141 1.00 91.38 86 LEU A O 1
ATOM 666 N N . GLU A 1 87 ? -2.385 -11.870 -0.435 1.00 90.44 87 GLU A N 1
ATOM 667 C CA . GLU A 1 87 ? -2.080 -11.642 -1.849 1.00 90.44 87 GLU A CA 1
ATOM 668 C C . GLU A 1 87 ? -1.112 -10.471 -2.041 1.00 90.44 87 GLU A C 1
ATOM 670 O O . GLU A 1 87 ? -0.164 -10.574 -2.821 1.00 90.44 87 GLU A O 1
ATOM 675 N N . LEU A 1 88 ? -1.294 -9.384 -1.282 1.00 92.12 88 LEU A N 1
ATOM 676 C CA . LEU A 1 88 ? -0.366 -8.256 -1.291 1.00 92.12 88 LEU A CA 1
ATOM 677 C C . LEU A 1 88 ? 1.022 -8.663 -0.777 1.00 92.12 88 LEU A C 1
ATOM 679 O O . LEU A 1 88 ? 2.020 -8.325 -1.408 1.00 92.12 88 LEU A O 1
ATOM 683 N N . HIS A 1 89 ? 1.089 -9.423 0.319 1.00 93.00 89 HIS A N 1
ATOM 684 C CA . HIS A 1 89 ? 2.345 -9.937 0.864 1.00 93.00 89 HIS A CA 1
ATOM 685 C C . HIS A 1 89 ? 3.086 -10.806 -0.157 1.00 93.00 89 HIS A C 1
ATOM 687 O O . HIS A 1 89 ? 4.253 -10.561 -0.448 1.00 93.00 89 HIS A O 1
ATOM 693 N N . ASN A 1 90 ? 2.400 -11.795 -0.739 1.00 88.69 90 ASN A N 1
ATOM 694 C CA . ASN A 1 90 ? 2.979 -12.687 -1.744 1.00 88.69 90 ASN A CA 1
ATOM 695 C C . ASN A 1 90 ? 3.495 -11.906 -2.946 1.00 88.69 90 ASN A C 1
ATOM 697 O O . ASN A 1 90 ? 4.565 -12.197 -3.475 1.00 88.69 90 ASN A O 1
ATOM 701 N N . PHE A 1 91 ? 2.736 -10.908 -3.381 1.00 89.31 91 PHE A N 1
ATOM 702 C CA . PHE A 1 91 ? 3.137 -10.059 -4.479 1.00 89.31 91 PHE A CA 1
ATOM 703 C C . PHE A 1 91 ? 4.407 -9.258 -4.156 1.00 89.31 91 PHE A C 1
ATOM 705 O O . PHE A 1 91 ? 5.372 -9.357 -4.910 1.00 89.31 91 PHE A O 1
ATOM 712 N N . VAL A 1 92 ? 4.447 -8.533 -3.033 1.00 91.00 92 VAL A N 1
ATOM 713 C CA . VAL A 1 92 ? 5.629 -7.754 -2.616 1.00 91.00 92 VAL A CA 1
ATOM 714 C C . VAL A 1 92 ? 6.850 -8.662 -2.460 1.00 91.00 92 VAL A C 1
ATOM 716 O O . VAL A 1 92 ? 7.895 -8.377 -3.042 1.00 91.00 92 VAL A O 1
ATOM 719 N N . HIS A 1 93 ? 6.684 -9.804 -1.793 1.00 88.81 93 HIS A N 1
ATOM 720 C CA . HIS A 1 93 ? 7.744 -10.788 -1.596 1.00 88.81 93 HIS A CA 1
ATOM 721 C C . HIS A 1 93 ? 8.294 -11.345 -2.916 1.00 88.81 93 HIS A C 1
ATOM 723 O O . HIS A 1 93 ? 9.506 -11.442 -3.114 1.00 88.81 93 HIS A O 1
ATOM 729 N N . ASN A 1 94 ? 7.414 -11.669 -3.869 1.00 86.56 94 ASN A N 1
ATOM 730 C CA . ASN A 1 94 ? 7.824 -12.165 -5.183 1.00 86.56 94 ASN A CA 1
ATOM 731 C C . ASN A 1 94 ? 8.596 -11.115 -5.988 1.00 86.56 94 ASN A C 1
ATOM 733 O O . ASN A 1 94 ? 9.511 -11.476 -6.728 1.00 86.56 94 ASN A O 1
ATOM 737 N N . ILE A 1 95 ? 8.229 -9.839 -5.863 1.00 85.75 95 ILE A N 1
ATOM 738 C CA . ILE A 1 95 ? 8.927 -8.728 -6.515 1.00 85.75 95 ILE A CA 1
ATOM 739 C C . ILE A 1 95 ? 10.298 -8.504 -5.875 1.00 85.75 95 ILE A C 1
ATOM 741 O O . ILE A 1 95 ? 11.281 -8.327 -6.590 1.00 85.75 95 ILE A O 1
ATOM 745 N N . HIS A 1 96 ? 10.374 -8.572 -4.548 1.00 86.19 96 HIS A N 1
ATOM 746 C CA . HIS A 1 96 ? 11.620 -8.449 -3.803 1.00 86.19 96 HIS A CA 1
ATOM 747 C C . HIS A 1 96 ? 12.604 -9.580 -4.145 1.00 86.19 96 HIS A C 1
ATOM 749 O O . HIS A 1 96 ? 13.758 -9.321 -4.482 1.00 86.19 96 HIS A O 1
ATOM 755 N N . CYS A 1 97 ? 12.140 -10.834 -4.147 1.00 83.38 97 CYS A N 1
ATOM 756 C CA . CYS A 1 97 ? 12.977 -11.998 -4.456 1.00 83.38 97 CYS A CA 1
ATOM 757 C C . CYS A 1 97 ? 13.295 -12.147 -5.950 1.00 83.38 97 CYS A C 1
ATOM 759 O O . CYS A 1 97 ? 14.322 -12.718 -6.320 1.00 83.38 97 CYS A O 1
ATOM 761 N N . SER A 1 98 ? 12.396 -11.693 -6.824 1.00 82.31 98 SER A N 1
ATOM 762 C CA . SER A 1 98 ? 12.545 -11.811 -8.272 1.00 82.31 98 SER A CA 1
ATOM 763 C C . SER A 1 98 ? 12.051 -10.539 -8.972 1.00 82.31 98 SER A C 1
ATOM 765 O O . SER A 1 98 ? 10.906 -10.482 -9.435 1.00 82.31 98 SER A O 1
ATOM 767 N N . PRO A 1 99 ? 12.929 -9.529 -9.086 1.00 82.81 99 PRO A N 1
ATOM 768 C CA . PRO A 1 99 ? 12.617 -8.234 -9.677 1.00 82.81 99 PRO A CA 1
ATOM 769 C C . PRO A 1 99 ? 12.144 -8.327 -11.125 1.00 82.81 99 PRO A C 1
ATOM 771 O O . PRO A 1 99 ? 12.394 -9.302 -11.846 1.00 82.81 99 PRO A O 1
ATOM 774 N N . LEU A 1 100 ? 11.436 -7.287 -11.560 1.00 80.25 100 LEU A N 1
ATOM 775 C CA . LEU A 1 100 ? 10.775 -7.279 -12.857 1.00 80.25 100 LEU A CA 1
ATOM 776 C C . LEU A 1 100 ? 11.710 -6.934 -14.014 1.00 80.25 100 LEU A C 1
ATOM 778 O O . LEU A 1 100 ? 11.380 -7.297 -15.134 1.00 80.25 100 LEU A O 1
ATOM 782 N N . ASP A 1 101 ? 12.847 -6.281 -13.780 1.00 76.69 101 ASP A N 1
ATOM 783 C CA . ASP A 1 101 ? 13.711 -5.686 -14.812 1.00 76.69 101 ASP A CA 1
ATOM 784 C C . ASP A 1 101 ? 14.021 -6.630 -15.984 1.00 76.69 101 ASP A C 1
ATOM 786 O O . ASP A 1 101 ? 13.770 -6.279 -17.138 1.00 76.69 101 ASP A O 1
ATOM 790 N N . CYS A 1 102 ? 14.411 -7.868 -15.676 1.00 73.44 102 CYS A N 1
ATOM 791 C CA . CYS A 1 102 ? 14.793 -8.910 -16.633 1.00 73.44 102 CYS A CA 1
ATOM 792 C C . CYS A 1 102 ? 13.597 -9.668 -17.263 1.00 73.44 102 CYS A C 1
ATOM 794 O O . CYS A 1 102 ? 13.773 -10.722 -17.874 1.00 73.44 102 CYS A O 1
ATOM 796 N N . ARG A 1 103 ? 12.352 -9.210 -17.063 1.00 74.62 103 ARG A N 1
ATOM 797 C CA . ARG A 1 103 ? 11.138 -9.876 -17.571 1.00 74.62 103 ARG A CA 1
ATOM 798 C C . ARG A 1 103 ? 10.576 -9.158 -18.801 1.00 74.62 103 ARG A C 1
ATOM 800 O O . ARG A 1 103 ? 10.599 -7.929 -18.872 1.00 74.62 103 ARG A O 1
ATOM 807 N N . THR A 1 104 ? 9.977 -9.922 -19.714 1.00 76.62 104 THR A N 1
ATOM 808 C CA . THR A 1 104 ? 9.180 -9.364 -20.822 1.00 76.62 104 THR A CA 1
ATOM 809 C C . THR A 1 104 ? 8.010 -8.545 -20.286 1.00 76.62 104 THR A C 1
ATOM 811 O O . THR A 1 104 ? 7.497 -8.823 -19.192 1.00 76.62 104 THR A O 1
ATOM 814 N N . MET A 1 105 ? 7.544 -7.556 -21.047 1.00 72.94 105 MET A N 1
ATOM 815 C CA . MET A 1 105 ? 6.440 -6.686 -20.630 1.00 72.94 105 MET A CA 1
ATOM 816 C C . MET A 1 105 ? 5.175 -7.486 -20.274 1.00 72.94 105 MET A C 1
ATOM 818 O O . MET A 1 105 ? 4.534 -7.225 -19.255 1.00 72.94 105 MET A O 1
ATOM 822 N N . GLU A 1 106 ? 4.867 -8.542 -21.031 1.00 71.00 106 GLU A N 1
ATOM 823 C CA . GLU A 1 106 ? 3.758 -9.457 -20.732 1.00 71.00 106 GLU A CA 1
ATOM 824 C C . GLU A 1 106 ? 3.904 -10.117 -19.349 1.00 71.00 106 GLU A C 1
ATOM 826 O O . GLU A 1 106 ? 2.955 -10.149 -18.559 1.00 71.00 106 GLU A O 1
ATOM 831 N N . LYS A 1 107 ? 5.102 -10.616 -19.015 1.00 70.88 107 LYS A N 1
ATOM 832 C CA . LYS A 1 107 ? 5.385 -11.223 -17.705 1.00 70.88 107 LYS A CA 1
ATOM 833 C C . LYS A 1 107 ? 5.318 -10.188 -16.583 1.00 70.88 107 LYS A C 1
ATOM 835 O O . LYS A 1 107 ? 4.820 -10.511 -15.500 1.00 70.88 107 LYS A O 1
ATOM 840 N N . LYS A 1 108 ? 5.777 -8.956 -16.826 1.00 74.62 108 LYS A N 1
ATOM 841 C CA . LYS A 1 108 ? 5.677 -7.852 -15.859 1.00 74.62 108 LYS A CA 1
ATOM 842 C C . LYS A 1 108 ? 4.211 -7.523 -15.552 1.00 74.62 108 LYS A C 1
ATOM 844 O O . LYS A 1 108 ? 3.815 -7.531 -14.387 1.00 74.62 108 LYS A O 1
ATOM 849 N N . LEU A 1 109 ? 3.378 -7.358 -16.581 1.00 72.81 109 LEU A N 1
ATOM 850 C CA . LEU A 1 109 ? 1.945 -7.078 -16.431 1.00 72.81 109 LEU A CA 1
ATOM 851 C C . LEU A 1 109 ? 1.189 -8.223 -15.742 1.00 72.81 109 LEU A C 1
ATOM 853 O O . LEU A 1 109 ? 0.383 -7.969 -14.846 1.00 72.81 109 LEU A O 1
ATOM 857 N N . ARG A 1 110 ? 1.481 -9.483 -16.095 1.00 70.81 110 ARG A N 1
ATOM 858 C CA . ARG A 1 110 ? 0.907 -10.658 -15.412 1.00 70.81 110 ARG A CA 1
ATOM 859 C C . ARG A 1 110 ? 1.265 -10.698 -13.932 1.00 70.81 110 ARG A C 1
ATOM 861 O O . ARG A 1 110 ? 0.410 -11.026 -13.116 1.00 70.81 110 ARG A O 1
ATOM 868 N N . SER A 1 111 ? 2.497 -10.326 -13.584 1.00 74.00 111 SER A N 1
ATOM 869 C CA . SER A 1 111 ? 2.949 -10.290 -12.187 1.00 74.00 111 SER A CA 1
ATOM 870 C C . SER A 1 111 ? 2.151 -9.279 -11.357 1.00 74.00 111 SER A C 1
ATOM 872 O O . SER A 1 111 ? 1.905 -9.520 -10.183 1.00 74.00 111 SER A O 1
ATOM 874 N N . MET A 1 112 ? 1.682 -8.186 -11.968 1.00 73.81 112 MET A N 1
ATOM 875 C CA . MET A 1 112 ? 0.856 -7.165 -11.312 1.00 73.81 112 MET A CA 1
ATOM 876 C C . MET A 1 112 ? -0.643 -7.492 -11.267 1.00 73.81 112 MET A C 1
ATOM 878 O O . MET A 1 112 ? -1.426 -6.716 -10.718 1.00 73.81 112 MET A O 1
ATOM 882 N N . PHE A 1 113 ? -1.091 -8.584 -11.884 1.00 70.50 113 PHE A N 1
ATOM 883 C CA . PHE A 1 113 ? -2.519 -8.810 -12.095 1.00 70.50 113 PHE A CA 1
ATOM 884 C C . PHE A 1 113 ? -3.302 -9.005 -10.791 1.00 70.50 113 PHE A C 1
ATOM 886 O O . PHE A 1 113 ? -4.402 -8.469 -10.666 1.00 70.50 113 PHE A O 1
ATOM 893 N N . SER A 1 114 ? -2.763 -9.739 -9.814 1.00 65.69 114 SER A N 1
ATOM 894 C CA . SER A 1 114 ? -3.467 -10.010 -8.551 1.00 65.69 114 SER A CA 1
ATOM 895 C C . SER A 1 114 ? -3.762 -8.721 -7.785 1.00 65.69 114 SER A C 1
ATOM 897 O O . SER A 1 114 ? -4.901 -8.475 -7.396 1.00 65.69 114 SER A O 1
ATOM 899 N N . ILE A 1 115 ? -2.768 -7.843 -7.658 1.00 72.94 115 ILE A N 1
ATOM 900 C CA . ILE A 1 115 ? -2.901 -6.609 -6.880 1.00 72.94 115 ILE A CA 1
ATOM 901 C C . ILE A 1 115 ? -3.690 -5.517 -7.610 1.00 72.94 115 ILE A C 1
ATOM 903 O O . ILE A 1 115 ? -4.440 -4.786 -6.971 1.00 72.94 115 ILE A O 1
ATOM 907 N N . ARG A 1 116 ? -3.648 -5.457 -8.950 1.00 70.88 116 ARG A N 1
ATOM 908 C CA . ARG A 1 116 ? -4.548 -4.582 -9.730 1.00 70.88 116 ARG A CA 1
ATOM 909 C C . ARG A 1 116 ? -6.022 -4.967 -9.577 1.00 70.88 116 ARG A C 1
ATOM 911 O O . ARG A 1 116 ? -6.894 -4.161 -9.866 1.00 70.88 116 ARG A O 1
ATOM 918 N N . ASN A 1 117 ? -6.313 -6.177 -9.109 1.00 69.94 117 ASN A N 1
ATOM 919 C CA . ASN A 1 117 ? -7.673 -6.671 -8.915 1.00 69.94 117 ASN A CA 1
ATOM 920 C C . ASN A 1 117 ? -8.027 -6.842 -7.435 1.00 69.94 117 ASN A C 1
ATOM 922 O O . ASN A 1 117 ? -8.891 -7.653 -7.101 1.00 69.94 117 ASN A O 1
ATOM 926 N N . TRP A 1 118 ? -7.389 -6.077 -6.545 1.00 75.31 118 TRP A N 1
ATOM 927 C CA . TRP A 1 118 ? -7.550 -6.267 -5.108 1.00 75.31 118 TRP A CA 1
ATOM 928 C C . TRP A 1 118 ? -8.995 -6.165 -4.603 1.00 75.31 118 TRP A C 1
ATOM 930 O O . TRP A 1 118 ? -9.370 -6.861 -3.663 1.00 75.31 118 TRP A O 1
ATOM 940 N N . LEU A 1 119 ? -9.835 -5.359 -5.261 1.00 76.06 119 LEU A N 1
ATOM 941 C CA . LEU A 1 119 ? -11.259 -5.224 -4.934 1.00 76.06 119 LEU A CA 1
ATOM 942 C C . LEU A 1 119 ? -12.042 -6.534 -5.080 1.00 76.06 119 LEU A C 1
ATOM 944 O O . LEU A 1 119 ? -13.095 -6.678 -4.470 1.00 76.06 119 LEU A O 1
ATOM 948 N N . ARG A 1 120 ? -11.536 -7.519 -5.835 1.00 77.25 120 ARG A N 1
ATOM 949 C CA . ARG A 1 120 ? -12.124 -8.866 -5.842 1.00 77.25 120 ARG A CA 1
ATOM 950 C C . ARG A 1 120 ? -11.995 -9.549 -4.483 1.00 77.25 120 ARG A C 1
ATOM 952 O O . ARG A 1 120 ? -12.838 -10.378 -4.158 1.00 77.25 120 ARG A O 1
ATOM 959 N N . PHE A 1 121 ? -10.935 -9.251 -3.738 1.00 78.38 121 PHE A N 1
ATOM 960 C CA . PHE A 1 121 ? -10.706 -9.839 -2.424 1.00 78.38 121 PHE A CA 1
ATOM 961 C C . PHE A 1 121 ? -11.499 -9.125 -1.336 1.00 78.38 121 PHE A C 1
ATOM 963 O O . PHE A 1 121 ? -11.862 -9.776 -0.369 1.00 78.38 121 PHE A O 1
ATOM 970 N N . VAL A 1 122 ? -11.785 -7.827 -1.502 1.00 80.06 122 VAL A N 1
ATOM 971 C CA . VAL A 1 122 ? -12.568 -7.034 -0.542 1.00 80.06 122 VAL A CA 1
ATOM 972 C C . VAL A 1 122 ? -13.695 -6.274 -1.254 1.00 80.06 122 VAL A C 1
ATOM 974 O O . VAL A 1 122 ? -13.630 -5.052 -1.411 1.00 80.06 122 VAL A O 1
ATOM 977 N N . PRO A 1 123 ? -14.741 -6.975 -1.726 1.00 76.88 123 PRO A N 1
ATOM 978 C CA . PRO A 1 123 ? -15.808 -6.358 -2.515 1.00 76.88 123 PRO A CA 1
ATOM 979 C C . PRO A 1 123 ? -16.642 -5.347 -1.714 1.00 76.88 123 PRO A C 1
ATOM 981 O O . PRO A 1 123 ? -17.241 -4.446 -2.300 1.00 76.88 123 PRO A O 1
ATOM 984 N N . THR A 1 124 ? -16.673 -5.468 -0.385 1.00 75.19 124 THR A N 1
ATOM 985 C CA . THR A 1 124 ? -17.392 -4.562 0.524 1.00 75.19 124 THR A CA 1
ATOM 986 C C . THR A 1 124 ? -16.619 -3.285 0.846 1.00 75.19 124 THR A C 1
ATOM 988 O O . THR A 1 124 ? -17.198 -2.366 1.430 1.00 75.19 124 THR A O 1
ATOM 991 N N . ALA A 1 125 ? -15.354 -3.173 0.415 1.00 75.38 125 ALA A N 1
ATOM 992 C CA . ALA A 1 125 ? -14.482 -2.064 0.787 1.00 75.38 125 ALA A CA 1
ATOM 993 C C . ALA A 1 125 ? -15.094 -0.674 0.527 1.00 75.38 125 ALA A C 1
ATOM 995 O O . ALA A 1 125 ? -15.034 0.158 1.429 1.00 75.38 125 ALA A O 1
ATOM 996 N N . PRO A 1 126 ? -15.752 -0.387 -0.617 1.00 70.56 126 PRO A N 1
ATOM 997 C CA . PRO A 1 126 ? -16.365 0.925 -0.828 1.00 70.56 126 PRO A CA 1
ATOM 998 C C . PRO A 1 126 ? -17.440 1.285 0.212 1.00 70.56 126 PRO A C 1
ATOM 1000 O O . PRO A 1 126 ? -17.557 2.441 0.599 1.00 70.56 126 PRO A O 1
ATOM 1003 N N . ALA A 1 127 ? -18.223 0.319 0.694 1.00 68.81 127 ALA A N 1
ATOM 1004 C CA . ALA A 1 127 ? -19.231 0.590 1.719 1.00 68.81 127 ALA A CA 1
ATOM 1005 C C . ALA A 1 127 ? -18.584 0.784 3.102 1.00 68.81 127 ALA A C 1
ATOM 1007 O O . ALA A 1 127 ? -18.907 1.728 3.818 1.00 68.81 127 ALA A O 1
ATOM 1008 N N . GLU A 1 128 ? -17.627 -0.076 3.454 1.00 68.88 128 GLU A N 1
ATOM 1009 C CA . GLU A 1 128 ? -16.970 -0.076 4.768 1.00 68.88 128 GLU A CA 1
ATOM 1010 C C . GLU A 1 128 ? -16.052 1.138 4.984 1.00 68.88 128 GLU A C 1
ATOM 1012 O O . GLU A 1 128 ? -15.951 1.655 6.101 1.00 68.88 128 GLU A O 1
ATOM 1017 N N . LEU A 1 129 ? -15.426 1.636 3.914 1.00 69.12 129 LEU A N 1
ATOM 1018 C CA . LEU A 1 129 ? -14.621 2.859 3.942 1.00 69.12 129 LEU A CA 1
ATOM 1019 C C . LEU A 1 129 ? -15.487 4.108 4.077 1.00 69.12 129 LEU A C 1
ATOM 1021 O O . LEU A 1 129 ? -15.108 5.033 4.783 1.00 69.12 129 LEU A O 1
ATOM 1025 N N . ASN A 1 130 ? -16.660 4.144 3.446 1.00 61.72 130 ASN A N 1
ATOM 1026 C CA . ASN A 1 130 ? -17.571 5.279 3.593 1.00 61.72 130 ASN A CA 1
ATOM 1027 C C . ASN A 1 130 ? -18.032 5.457 5.051 1.00 61.72 130 ASN A C 1
ATOM 1029 O O . ASN A 1 130 ? -18.236 6.574 5.522 1.00 61.72 130 ASN A O 1
ATOM 1033 N N . ASP A 1 131 ? -18.145 4.348 5.780 1.00 60.59 131 ASP A N 1
ATOM 1034 C CA . ASP A 1 131 ? -18.550 4.341 7.181 1.00 60.59 131 ASP A CA 1
ATOM 1035 C C . ASP A 1 131 ? -17.408 4.684 8.154 1.00 60.59 131 ASP A C 1
ATOM 1037 O O . ASP A 1 131 ? -17.673 4.938 9.332 1.00 60.59 131 ASP A O 1
ATOM 1041 N N . GLY A 1 132 ? -16.148 4.695 7.699 1.00 58.03 132 GLY A N 1
ATOM 1042 C CA . GLY A 1 132 ? -14.987 5.118 8.491 1.00 58.03 132 GLY A CA 1
ATOM 1043 C C . GLY A 1 132 ? -14.629 4.216 9.679 1.00 58.03 132 GLY A C 1
ATOM 1044 O O . GLY A 1 132 ? -13.927 4.659 10.593 1.00 58.03 132 GLY A O 1
ATOM 1045 N N . LYS A 1 133 ? -15.136 2.975 9.710 1.00 64.25 133 LYS A N 1
ATOM 1046 C CA . LYS A 1 133 ? -15.111 2.104 10.904 1.00 64.25 133 LYS A CA 1
ATOM 1047 C C . LYS A 1 133 ? -14.069 0.985 10.872 1.00 64.25 133 LYS A C 1
ATOM 1049 O O . LYS A 1 133 ? -13.689 0.517 11.944 1.00 64.25 133 LYS A O 1
ATOM 1054 N N . ASP A 1 134 ? -13.586 0.573 9.700 1.00 76.50 134 ASP A N 1
ATOM 1055 C CA . ASP A 1 134 ? -12.669 -0.571 9.575 1.00 76.50 134 ASP A CA 1
ATOM 1056 C C . ASP A 1 134 ? -11.205 -0.124 9.415 1.00 76.50 134 ASP A C 1
ATOM 1058 O O . ASP A 1 134 ? -10.674 0.015 8.315 1.00 76.50 134 ASP A O 1
ATOM 1062 N N . LEU A 1 135 ? -10.537 0.135 10.545 1.00 81.94 135 LEU A N 1
ATOM 1063 C CA . LEU A 1 135 ? -9.122 0.524 10.558 1.00 81.94 135 LEU A CA 1
ATOM 1064 C C . LEU A 1 135 ? -8.187 -0.526 9.912 1.00 81.94 135 LEU A C 1
ATOM 1066 O O . LEU A 1 135 ? -7.291 -0.118 9.172 1.00 81.94 135 LEU A O 1
ATOM 1070 N N . PRO A 1 136 ? -8.352 -1.845 10.135 1.00 88.44 136 PRO A N 1
ATOM 1071 C CA . PRO A 1 136 ? -7.615 -2.858 9.380 1.00 88.44 136 PRO A CA 1
ATOM 1072 C C . PRO A 1 136 ? -7.746 -2.744 7.856 1.00 88.44 136 PRO A C 1
ATOM 1074 O O . PRO A 1 136 ? -6.741 -2.873 7.155 1.00 88.44 136 PRO A O 1
ATOM 1077 N N . LEU A 1 137 ? -8.944 -2.460 7.339 1.00 84.94 137 LEU A N 1
ATOM 1078 C CA . LEU A 1 137 ? -9.153 -2.216 5.913 1.00 84.94 137 LEU A CA 1
ATOM 1079 C C . LEU A 1 137 ? -8.405 -0.961 5.434 1.00 84.94 137 LEU A C 1
ATOM 1081 O O . LEU A 1 137 ? -7.753 -0.998 4.391 1.00 84.94 137 LEU A O 1
ATOM 1085 N N . TYR A 1 138 ? -8.420 0.129 6.208 1.00 83.62 138 TYR A N 1
ATOM 1086 C CA . TYR A 1 138 ? -7.613 1.313 5.887 1.00 83.62 138 TYR A CA 1
ATOM 1087 C C . TYR A 1 138 ? -6.115 1.000 5.858 1.00 83.62 138 TYR A C 1
ATOM 1089 O O . TYR A 1 138 ? -5.429 1.408 4.925 1.00 83.62 138 TYR A O 1
ATOM 1097 N N . LEU A 1 139 ? -5.603 0.242 6.833 1.00 89.06 139 LEU A N 1
ATOM 1098 C CA . LEU A 1 139 ? -4.198 -0.182 6.860 1.00 89.06 139 LEU A CA 1
ATOM 1099 C C . LEU A 1 139 ? -3.841 -1.071 5.667 1.00 89.06 139 LEU A C 1
ATOM 1101 O O . LEU A 1 139 ? -2.725 -0.986 5.150 1.00 89.06 139 LEU A O 1
ATOM 1105 N N . TYR A 1 140 ? -4.771 -1.911 5.211 1.00 91.88 140 TYR A N 1
ATOM 1106 C CA . TYR A 1 140 ? -4.591 -2.691 3.992 1.00 91.88 140 TYR A CA 1
ATOM 1107 C C . TYR A 1 140 ? -4.418 -1.781 2.769 1.00 91.88 140 TYR A C 1
ATOM 1109 O O . TYR A 1 140 ? -3.434 -1.918 2.041 1.00 91.88 140 TYR A O 1
ATOM 1117 N N . LEU A 1 141 ? -5.320 -0.814 2.578 1.00 88.06 141 LEU A N 1
ATOM 1118 C CA . LEU A 1 141 ? -5.221 0.149 1.477 1.00 88.06 141 LEU A CA 1
ATOM 1119 C C . LEU A 1 141 ? -3.946 0.977 1.547 1.00 88.06 141 LEU A C 1
ATOM 1121 O O . LEU A 1 141 ? -3.321 1.238 0.524 1.00 88.06 141 LEU A O 1
ATOM 1125 N N . ALA A 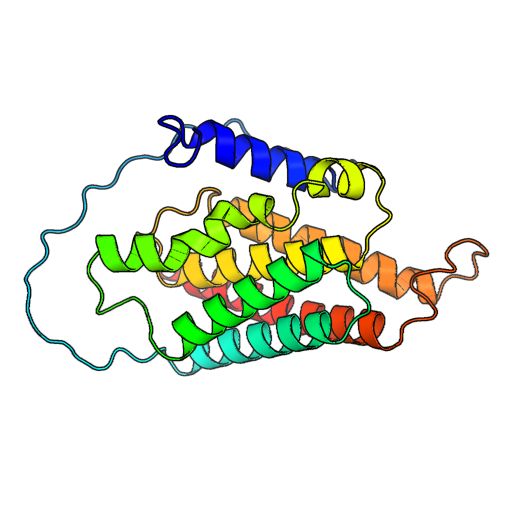1 142 ? -3.543 1.351 2.756 1.00 89.44 142 ALA A N 1
ATOM 1126 C CA . ALA A 1 142 ? -2.337 2.118 2.986 1.00 89.44 142 ALA A CA 1
ATOM 1127 C C . ALA A 1 142 ? -1.075 1.338 2.595 1.00 89.44 142 ALA A C 1
ATOM 1129 O O . ALA A 1 142 ? -0.165 1.892 1.977 1.00 89.44 142 ALA A O 1
ATOM 1130 N N . ASN A 1 143 ? -1.029 0.035 2.884 1.00 93.62 143 ASN A N 1
ATOM 1131 C CA . ASN A 1 143 ? 0.035 -0.846 2.401 1.00 93.62 143 ASN A CA 1
ATOM 1132 C C . ASN A 1 143 ? -0.017 -1.030 0.879 1.00 93.62 143 ASN A C 1
ATOM 1134 O O . ASN A 1 143 ? 1.023 -1.008 0.222 1.00 93.62 143 ASN A O 1
ATOM 1138 N N . TYR A 1 144 ? -1.213 -1.183 0.308 1.00 90.75 144 TYR A N 1
ATOM 1139 C CA . TYR A 1 144 ? -1.398 -1.322 -1.135 1.00 90.75 144 TYR A CA 1
ATOM 1140 C C . TYR A 1 144 ? -0.902 -0.086 -1.903 1.00 90.75 144 TYR A C 1
ATOM 1142 O O . TYR A 1 144 ? -0.130 -0.214 -2.855 1.00 90.75 144 TYR A O 1
ATOM 1150 N N . GLU A 1 145 ? -1.300 1.114 -1.481 1.00 87.06 145 GLU A N 1
ATOM 1151 C CA . GLU A 1 145 ? -0.900 2.362 -2.135 1.00 87.06 145 GLU A CA 1
ATOM 1152 C C . GLU A 1 145 ? 0.601 2.629 -1.994 1.00 87.06 145 GLU A C 1
ATOM 1154 O O . GLU A 1 145 ? 1.246 3.031 -2.967 1.00 87.06 145 GLU A O 1
ATOM 1159 N N . LEU A 1 146 ? 1.181 2.321 -0.830 1.00 91.12 146 LEU A N 1
ATOM 1160 C CA . LEU A 1 146 ? 2.624 2.408 -0.614 1.00 91.12 146 LEU A CA 1
ATOM 1161 C C . LEU A 1 146 ? 3.395 1.435 -1.520 1.00 91.12 146 LEU A C 1
ATOM 1163 O O . LEU A 1 146 ? 4.359 1.840 -2.171 1.00 91.12 146 LEU A O 1
ATOM 1167 N N . ALA A 1 147 ? 2.939 0.182 -1.634 1.00 91.44 147 ALA A N 1
ATOM 1168 C CA . ALA A 1 147 ? 3.525 -0.803 -2.542 1.00 91.44 147 ALA A CA 1
ATOM 1169 C C . ALA A 1 147 ? 3.495 -0.310 -3.994 1.00 91.44 147 ALA A C 1
ATOM 1171 O O . ALA A 1 147 ? 4.501 -0.354 -4.704 1.00 91.44 147 ALA A O 1
ATOM 1172 N N . MET A 1 148 ? 2.348 0.211 -4.432 1.00 86.69 148 MET A N 1
ATOM 1173 C CA . MET A 1 148 ? 2.184 0.744 -5.781 1.00 86.69 148 MET A CA 1
ATOM 1174 C C . MET A 1 148 ? 3.052 1.974 -6.052 1.00 86.69 148 MET A C 1
ATOM 1176 O O . MET A 1 148 ? 3.550 2.122 -7.169 1.00 86.69 148 MET A O 1
ATOM 1180 N N . LEU A 1 149 ? 3.256 2.837 -5.054 1.00 87.25 149 LEU A N 1
ATOM 1181 C CA . LEU A 1 149 ? 4.155 3.984 -5.151 1.00 87.25 149 LEU A CA 1
ATOM 1182 C C . LEU A 1 149 ? 5.614 3.536 -5.334 1.00 87.25 149 LEU A C 1
ATOM 1184 O O . LEU A 1 149 ? 6.273 3.973 -6.280 1.00 87.25 149 LEU A O 1
ATOM 1188 N N . ILE A 1 150 ? 6.102 2.635 -4.475 1.00 89.31 150 ILE A N 1
ATOM 1189 C CA . ILE A 1 150 ? 7.489 2.137 -4.509 1.00 89.31 150 ILE A CA 1
ATOM 1190 C C . ILE A 1 150 ? 7.777 1.448 -5.844 1.00 89.31 150 ILE A C 1
ATOM 1192 O O . ILE A 1 150 ? 8.741 1.782 -6.533 1.00 89.31 150 ILE A O 1
ATOM 1196 N N . MET A 1 151 ? 6.907 0.531 -6.261 1.00 85.56 151 MET A N 1
ATOM 1197 C CA . MET A 1 151 ? 7.088 -0.188 -7.521 1.00 85.56 151 MET A CA 1
ATOM 1198 C C . MET A 1 151 ? 6.980 0.710 -8.741 1.00 85.56 151 MET A C 1
ATOM 1200 O O . MET A 1 151 ? 7.746 0.551 -9.685 1.00 85.56 151 MET A O 1
ATOM 1204 N N . GLY A 1 152 ? 6.027 1.642 -8.740 1.00 81.19 152 GLY A N 1
ATOM 1205 C CA . GLY A 1 152 ? 5.875 2.586 -9.835 1.00 81.19 152 GLY A CA 1
ATOM 1206 C C . GLY A 1 152 ? 7.093 3.499 -9.992 1.00 81.19 152 GLY A C 1
ATOM 1207 O O . GLY A 1 152 ? 7.378 3.930 -11.103 1.00 81.19 152 GLY A O 1
ATOM 1208 N N . SER A 1 153 ? 7.843 3.725 -8.907 1.00 83.12 153 SER A N 1
ATOM 1209 C CA . SER A 1 153 ? 9.120 4.449 -8.932 1.00 83.12 153 SER A CA 1
ATOM 1210 C C . SER A 1 153 ? 10.239 3.641 -9.594 1.00 83.12 153 SER A C 1
ATOM 1212 O O . SER A 1 153 ? 11.053 4.206 -10.313 1.00 83.12 153 SER A O 1
ATOM 1214 N N . LEU A 1 154 ? 10.276 2.324 -9.369 1.00 83.00 154 LEU A N 1
ATOM 1215 C CA . LEU A 1 154 ? 11.286 1.429 -9.950 1.00 83.00 154 LEU A CA 1
ATOM 1216 C C . LEU A 1 154 ? 10.988 1.066 -11.406 1.00 83.00 154 LEU A C 1
ATOM 1218 O O . LEU A 1 154 ? 11.897 0.948 -12.222 1.00 83.00 154 LEU A O 1
ATOM 1222 N N . TRP A 1 155 ? 9.708 0.903 -11.737 1.00 80.00 155 TRP A N 1
ATOM 1223 C CA . TRP A 1 155 ? 9.258 0.473 -13.056 1.00 80.00 155 TRP A CA 1
ATOM 1224 C C . TRP A 1 155 ? 8.177 1.411 -13.603 1.00 80.00 155 TRP A C 1
ATOM 1226 O O . TRP A 1 155 ? 7.016 1.011 -13.741 1.00 80.00 155 TRP A O 1
ATOM 1236 N N . PRO A 1 156 ? 8.539 2.654 -13.969 1.00 72.31 156 PRO A N 1
ATOM 1237 C CA . PRO A 1 156 ? 7.583 3.653 -14.452 1.00 72.31 156 PRO A CA 1
ATOM 1238 C C . PRO A 1 156 ? 6.867 3.220 -15.741 1.00 72.31 156 PRO A C 1
ATOM 1240 O O . PRO A 1 156 ? 5.719 3.596 -15.968 1.00 72.31 156 PRO A O 1
ATOM 1243 N N . ALA A 1 157 ? 7.503 2.362 -16.547 1.00 66.38 157 ALA A N 1
ATOM 1244 C CA . ALA A 1 157 ? 6.924 1.787 -17.762 1.00 66.38 157 ALA A CA 1
ATOM 1245 C C . ALA A 1 157 ? 5.711 0.875 -17.504 1.00 66.38 157 ALA A C 1
ATOM 1247 O O . ALA A 1 157 ? 4.994 0.535 -18.440 1.00 66.38 157 ALA A O 1
ATOM 1248 N N . LEU A 1 158 ? 5.460 0.464 -16.255 1.00 65.88 158 LEU A N 1
ATOM 1249 C CA . LEU A 1 158 ? 4.364 -0.448 -15.934 1.00 65.88 158 LEU A CA 1
ATOM 1250 C C . LEU A 1 158 ? 2.989 0.207 -15.854 1.00 65.88 158 LEU A C 1
ATOM 1252 O O . LEU A 1 158 ? 2.061 -0.491 -15.474 1.00 65.88 158 LEU A O 1
ATOM 1256 N N . GLU A 1 159 ? 2.824 1.476 -16.238 1.00 59.22 159 GLU A N 1
ATOM 1257 C CA . GLU A 1 159 ? 1.540 2.200 -16.255 1.00 59.22 159 GLU A CA 1
ATOM 1258 C C . GLU A 1 159 ? 0.666 1.877 -15.028 1.00 59.22 159 GLU A C 1
ATOM 1260 O O . GLU A 1 159 ? -0.223 1.013 -15.041 1.00 59.22 159 GLU A O 1
ATOM 1265 N N . ALA A 1 160 ? 0.942 2.562 -13.917 1.00 60.94 160 ALA A N 1
ATOM 1266 C CA . ALA A 1 160 ? 0.081 2.472 -12.750 1.00 60.94 160 ALA A CA 1
ATOM 1267 C C . ALA A 1 160 ? -1.264 3.180 -13.039 1.00 60.94 160 ALA A C 1
ATOM 1269 O O . ALA A 1 160 ? -1.272 4.286 -13.574 1.00 60.94 160 ALA A O 1
ATOM 1270 N N . PRO A 1 161 ? -2.407 2.603 -12.628 1.00 56.28 161 PRO A N 1
ATOM 1271 C CA . PRO A 1 161 ? -3.729 3.195 -12.871 1.00 56.28 161 PRO A CA 1
ATOM 1272 C C . PRO A 1 161 ? -3.962 4.570 -12.221 1.00 56.28 161 PRO A C 1
ATOM 1274 O O . PRO A 1 161 ? -4.907 5.267 -12.576 1.00 56.28 161 PRO A O 1
ATOM 1277 N N . LEU A 1 162 ? -3.115 4.953 -11.264 1.00 58.06 162 LEU A N 1
ATOM 1278 C CA . LEU A 1 162 ? -3.019 6.306 -10.722 1.00 58.06 162 LEU A CA 1
ATOM 1279 C C . LEU A 1 162 ? -1.600 6.796 -10.979 1.00 58.06 162 LEU A C 1
ATOM 1281 O O . LEU A 1 162 ? -0.651 6.026 -10.788 1.00 58.06 162 LEU A O 1
ATOM 1285 N N . ILE A 1 163 ? -1.459 8.066 -11.361 1.00 70.94 163 ILE A N 1
ATOM 1286 C CA . ILE A 1 163 ? -0.139 8.676 -11.537 1.00 70.94 163 ILE A CA 1
ATOM 1287 C C . ILE A 1 163 ? 0.598 8.709 -10.189 1.00 70.94 163 ILE A C 1
ATOM 1289 O O . ILE A 1 163 ? -0.015 8.895 -9.137 1.00 70.94 163 ILE A O 1
ATOM 1293 N N . LEU A 1 164 ? 1.925 8.555 -10.195 1.00 76.06 164 LEU A N 1
ATOM 1294 C CA . LEU A 1 164 ? 2.706 8.414 -8.954 1.00 76.06 164 LEU A CA 1
ATOM 1295 C C . LEU A 1 164 ? 2.541 9.599 -7.998 1.00 76.06 164 LEU A C 1
ATOM 1297 O O . LEU A 1 164 ? 2.473 9.411 -6.787 1.00 76.06 164 LEU A O 1
ATOM 1301 N N . LYS A 1 165 ? 2.370 10.812 -8.537 1.00 76.88 165 LYS A N 1
ATOM 1302 C CA . LYS A 1 165 ? 2.089 12.013 -7.741 1.00 76.88 165 LYS A CA 1
ATOM 1303 C C . LYS A 1 165 ? 0.788 11.900 -6.933 1.00 76.88 165 LYS A C 1
ATOM 1305 O O . LYS A 1 165 ? 0.747 12.351 -5.792 1.00 76.88 165 LYS A O 1
ATOM 1310 N N . GLU A 1 166 ? -0.255 11.293 -7.502 1.00 72.12 166 GLU A N 1
ATOM 1311 C CA . GLU A 1 166 ? -1.517 11.035 -6.793 1.00 72.12 166 GLU A CA 1
ATOM 1312 C C . GLU A 1 166 ? -1.326 9.972 -5.709 1.00 72.12 166 GLU A C 1
ATOM 1314 O O . GLU A 1 166 ? -1.802 10.154 -4.591 1.00 72.12 166 GLU A O 1
ATOM 1319 N N . ARG A 1 167 ? -0.572 8.904 -6.000 1.00 77.75 167 ARG A N 1
ATOM 1320 C CA . ARG A 1 167 ? -0.262 7.857 -5.011 1.00 77.75 167 ARG A CA 1
ATOM 1321 C C . ARG A 1 167 ? 0.575 8.381 -3.848 1.00 77.75 167 ARG A C 1
ATOM 1323 O O . ARG A 1 167 ? 0.307 8.031 -2.705 1.00 77.75 167 ARG A O 1
ATOM 1330 N N . ARG A 1 168 ? 1.534 9.277 -4.108 1.00 84.25 168 ARG A N 1
ATOM 1331 C CA . ARG A 1 168 ? 2.302 9.961 -3.058 1.00 84.25 168 ARG A CA 1
ATOM 1332 C C . ARG A 1 168 ? 1.385 10.786 -2.166 1.00 84.25 168 ARG A C 1
ATOM 1334 O O . ARG A 1 168 ? 1.473 10.665 -0.952 1.00 84.25 168 ARG A O 1
ATOM 1341 N N . ALA A 1 169 ? 0.505 11.603 -2.752 1.00 77.50 169 ALA A N 1
ATOM 1342 C CA . ALA A 1 169 ? -0.465 12.380 -1.979 1.00 77.50 169 ALA A CA 1
ATOM 1343 C C . ALA A 1 169 ? -1.373 11.465 -1.142 1.00 77.50 169 ALA A C 1
ATOM 1345 O O . ALA A 1 169 ? -1.587 11.721 0.035 1.00 77.50 169 ALA A O 1
ATOM 1346 N N . CYS A 1 170 ? -1.830 10.354 -1.719 1.00 76.69 170 CYS A N 1
ATOM 1347 C CA . CYS A 1 170 ? -2.611 9.354 -1.003 1.00 76.69 170 CYS A CA 1
ATOM 1348 C C . CYS A 1 170 ? -1.854 8.763 0.196 1.00 76.69 170 CYS A C 1
ATOM 1350 O O . CYS A 1 170 ? -2.399 8.714 1.296 1.00 76.69 170 CYS A O 1
ATOM 1352 N N . ALA A 1 171 ? -0.600 8.345 0.002 1.00 82.75 171 ALA A N 1
ATOM 1353 C CA . ALA A 1 171 ? 0.234 7.815 1.076 1.00 82.75 171 ALA A CA 1
ATOM 1354 C C . ALA A 1 171 ? 0.457 8.853 2.191 1.00 82.75 171 ALA A C 1
ATOM 1356 O O . ALA A 1 171 ? 0.388 8.501 3.366 1.00 82.75 171 ALA A O 1
ATOM 1357 N N . SER A 1 172 ? 0.656 10.131 1.840 1.00 81.81 172 SER A N 1
ATOM 1358 C CA . SER A 1 172 ? 0.746 11.229 2.814 1.00 81.81 172 SER A CA 1
ATOM 1359 C C . SER A 1 172 ? -0.553 11.411 3.607 1.00 81.81 172 SER A C 1
ATOM 1361 O O . SER A 1 172 ? -0.510 11.440 4.831 1.00 81.81 172 SER A O 1
ATOM 1363 N N . ASN A 1 173 ? -1.712 11.443 2.948 1.00 78.06 173 ASN A N 1
ATOM 1364 C CA . ASN A 1 173 ? -2.996 11.640 3.631 1.00 78.06 173 ASN A CA 1
ATOM 1365 C C . ASN A 1 173 ? -3.358 10.444 4.526 1.00 78.06 173 ASN A C 1
ATOM 1367 O O . ASN A 1 173 ? -3.860 10.610 5.634 1.00 78.06 173 ASN A O 1
ATOM 1371 N N . MET A 1 174 ? -3.072 9.218 4.074 1.00 82.81 174 MET A N 1
ATOM 1372 C CA . MET A 1 174 ? -3.220 8.020 4.907 1.00 82.81 174 MET A CA 1
ATOM 1373 C C . MET A 1 174 ? -2.301 8.071 6.129 1.00 82.81 174 MET A C 1
ATOM 1375 O O . MET A 1 174 ? -2.666 7.561 7.188 1.00 82.81 174 MET A O 1
ATOM 1379 N N . ARG A 1 175 ? -1.134 8.717 6.000 1.00 86.75 175 ARG A N 1
ATOM 1380 C CA . ARG A 1 175 ? -0.206 8.922 7.108 1.00 86.75 175 ARG A CA 1
ATOM 1381 C C . ARG A 1 175 ? -0.790 9.834 8.159 1.00 86.75 175 ARG A C 1
ATOM 1383 O O . ARG A 1 175 ? -0.872 9.421 9.311 1.00 86.75 175 ARG A O 1
ATOM 1390 N N . GLU A 1 176 ? -1.257 11.001 7.745 1.00 80.81 176 GLU A N 1
ATOM 1391 C CA . GLU A 1 176 ? -1.926 11.960 8.622 1.00 80.81 176 GLU A CA 1
ATOM 1392 C C . GLU A 1 176 ? -3.123 11.306 9.327 1.00 80.81 176 GLU A C 1
ATOM 1394 O O . GLU A 1 176 ? -3.202 11.327 10.553 1.00 80.81 176 GLU A O 1
ATOM 1399 N N . PHE A 1 177 ? -3.981 10.595 8.587 1.00 81.56 177 PHE A N 1
ATOM 1400 C CA . PHE A 1 177 ? -5.116 9.872 9.165 1.00 81.56 177 PHE A CA 1
ATOM 1401 C C . PHE A 1 177 ? -4.694 8.843 10.228 1.00 81.56 177 PHE A C 1
ATOM 1403 O O . PHE A 1 177 ? -5.290 8.770 11.305 1.00 81.56 177 PHE A O 1
ATOM 1410 N N . ILE A 1 178 ? -3.670 8.028 9.955 1.00 83.06 178 ILE A N 1
ATOM 1411 C CA . ILE A 1 178 ? -3.191 7.016 10.907 1.00 83.06 178 ILE A CA 1
ATOM 1412 C C . ILE A 1 178 ? -2.536 7.683 12.125 1.00 83.06 178 ILE A C 1
ATOM 1414 O O . ILE A 1 178 ? -2.800 7.260 13.253 1.00 83.06 178 ILE A O 1
ATOM 1418 N N . GLU A 1 179 ? -1.745 8.740 11.931 1.00 84.06 179 GLU A N 1
ATOM 1419 C CA . GLU A 1 179 ? -1.160 9.536 13.017 1.00 84.06 179 GLU A CA 1
ATOM 1420 C C . GLU A 1 179 ? -2.245 10.161 13.899 1.00 84.06 179 GLU A C 1
ATOM 1422 O O . GLU A 1 179 ? -2.167 10.057 15.122 1.00 84.06 179 GLU A O 1
ATOM 1427 N N . GLU A 1 180 ? -3.301 10.732 13.318 1.00 79.94 180 GLU A N 1
ATOM 1428 C CA . GLU A 1 180 ? -4.444 11.268 14.061 1.00 79.94 180 GLU A CA 1
ATOM 1429 C C . GLU A 1 180 ? -5.153 10.189 14.881 1.00 79.94 180 GLU A C 1
ATOM 1431 O O . GLU A 1 180 ? -5.427 10.389 16.069 1.00 79.94 180 GLU A O 1
ATOM 1436 N N . LYS A 1 181 ? -5.409 9.013 14.292 1.00 76.38 181 LYS A N 1
ATOM 1437 C CA . LYS A 1 181 ? -6.016 7.879 15.010 1.00 76.38 181 LYS A CA 1
ATOM 1438 C C . LYS A 1 181 ? -5.132 7.390 16.156 1.00 76.38 181 LYS A C 1
ATOM 1440 O O . LYS A 1 181 ? -5.660 7.004 17.200 1.00 76.38 181 LYS A O 1
ATOM 1445 N N . LEU A 1 182 ? -3.808 7.424 15.992 1.00 79.12 182 LEU A N 1
ATOM 1446 C CA . LEU A 1 182 ? -2.863 7.094 17.056 1.00 79.12 182 LEU A CA 1
ATOM 1447 C C . LEU A 1 182 ? -2.750 8.197 18.116 1.00 79.12 182 LEU A C 1
ATOM 1449 O O . LEU A 1 182 ? -2.601 7.866 19.287 1.00 79.12 182 LEU A O 1
ATOM 1453 N N . ASN A 1 183 ? -2.837 9.475 17.749 1.00 72.62 183 ASN A N 1
ATOM 1454 C CA . ASN A 1 183 ? -2.703 10.615 18.663 1.00 72.62 183 ASN A CA 1
ATOM 1455 C C . ASN A 1 183 ? -3.985 10.897 19.454 1.00 72.62 183 ASN A C 1
ATOM 1457 O O . ASN A 1 183 ? -3.911 11.296 20.617 1.00 72.62 183 ASN A O 1
ATOM 1461 N N . ALA A 1 184 ? -5.157 10.581 18.896 1.00 63.53 184 ALA A N 1
ATOM 1462 C CA . ALA A 1 184 ? -6.426 10.555 19.626 1.00 63.53 184 ALA A CA 1
ATOM 1463 C C . ALA A 1 184 ? -6.385 9.623 20.860 1.00 63.53 184 ALA A C 1
ATOM 1465 O O . ALA A 1 184 ? -7.192 9.774 21.772 1.00 63.53 184 ALA A O 1
ATOM 1466 N N . ARG A 1 185 ? -5.397 8.716 20.945 1.00 53.72 185 ARG A N 1
ATOM 1467 C CA . ARG A 1 185 ? -5.042 7.921 22.137 1.00 53.72 185 ARG A CA 1
ATOM 1468 C C . ARG A 1 185 ? -4.632 8.751 23.357 1.00 53.72 185 ARG A C 1
ATOM 1470 O O . ARG A 1 185 ? -4.764 8.251 24.470 1.00 53.72 185 ARG A O 1
ATOM 1477 N N . PHE A 1 186 ? -4.106 9.959 23.163 1.00 45.34 186 PHE A N 1
ATOM 1478 C CA . PHE A 1 186 ? -3.602 10.827 24.235 1.00 45.34 186 PHE A CA 1
ATOM 1479 C C . PHE A 1 186 ? -4.555 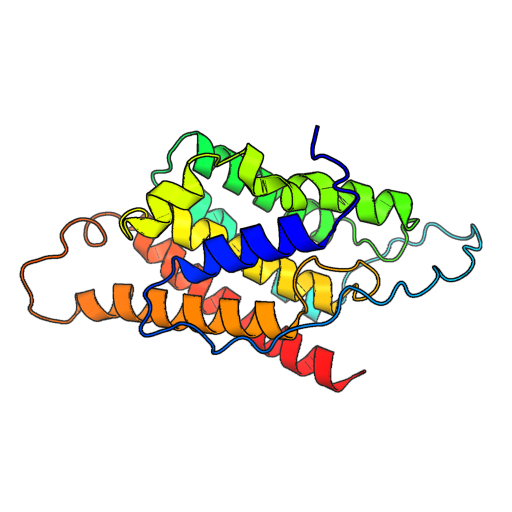11.975 24.585 1.00 45.34 186 PHE A C 1
ATOM 1481 O O . PHE A 1 186 ? -4.278 12.739 25.509 1.00 45.34 186 PHE A O 1
ATOM 1488 N N . LEU A 1 187 ? -5.683 12.095 23.877 1.00 40.06 187 LEU A N 1
ATOM 1489 C CA . LEU A 1 187 ? -6.709 13.084 24.182 1.00 40.06 187 LEU A CA 1
ATOM 1490 C C . LEU A 1 187 ? -7.737 12.493 25.163 1.00 40.06 187 LEU A C 1
ATOM 1492 O O . LEU A 1 187 ? -8.222 11.381 24.949 1.00 40.06 187 LEU A O 1
ATOM 1496 N N . PRO A 1 18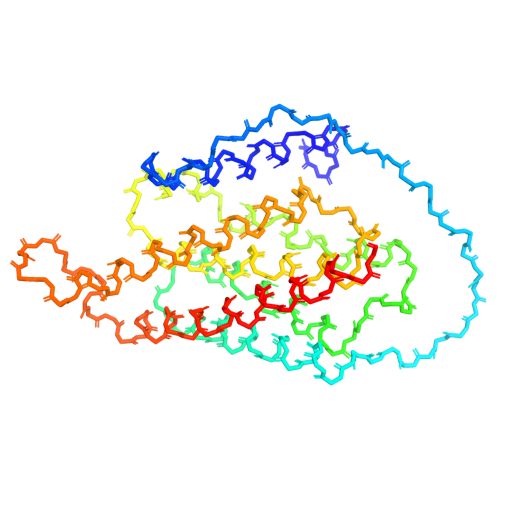8 ? -8.107 13.218 26.235 1.00 41.44 188 PRO A N 1
ATOM 1497 C CA . PRO A 1 188 ? -9.104 12.772 27.198 1.00 41.44 188 PRO A CA 1
ATOM 1498 C C . PRO A 1 188 ? -10.507 12.973 26.607 1.00 41.44 188 PRO A C 1
ATOM 1500 O O . PRO A 1 188 ? -11.212 13.912 26.965 1.00 41.44 188 PRO A O 1
ATOM 1503 N N . VAL A 1 189 ? -10.912 12.124 25.659 1.00 43.69 189 VAL A N 1
ATOM 1504 C CA . VAL A 1 189 ? -12.267 12.149 25.086 1.00 43.69 189 VAL A CA 1
ATOM 1505 C C . VAL A 1 189 ? -12.884 10.751 25.180 1.00 43.69 189 VAL A C 1
ATOM 1507 O O . VAL A 1 189 ? -12.314 9.792 24.658 1.00 43.69 189 VAL A O 1
ATOM 1510 N N . PRO A 1 190 ? -14.054 10.596 25.822 1.00 46.62 190 PRO A N 1
ATOM 1511 C CA . PRO A 1 190 ? -14.678 9.298 26.015 1.00 46.62 190 PRO A CA 1
ATOM 1512 C C . PRO A 1 190 ? -15.503 8.932 24.778 1.00 46.62 190 PRO A C 1
ATOM 1514 O O . PRO A 1 190 ? -16.724 9.018 24.847 1.00 46.62 190 PRO A O 1
ATOM 1517 N N . GLN A 1 191 ? -14.879 8.601 23.633 1.00 46.38 191 GLN A N 1
ATOM 1518 C CA . GLN A 1 191 ? -15.618 8.005 22.499 1.00 46.38 191 GLN A CA 1
ATOM 1519 C C . GLN A 1 191 ? -14.800 7.427 21.328 1.00 46.38 191 GLN A C 1
ATOM 1521 O O . GLN A 1 191 ? -15.207 7.518 20.174 1.00 46.38 191 GLN A O 1
ATOM 1526 N N . ILE A 1 192 ? -13.689 6.741 21.593 1.00 45.16 192 ILE A N 1
ATOM 1527 C CA . ILE A 1 192 ? -13.177 5.724 20.663 1.00 45.16 192 ILE A CA 1
ATOM 1528 C C . ILE A 1 192 ? -12.749 4.550 21.546 1.00 45.16 192 ILE A C 1
ATOM 1530 O O . ILE A 1 192 ? -11.837 4.685 22.344 1.00 45.16 192 ILE A O 1
ATOM 1534 N N . GLU A 1 193 ? -13.446 3.414 21.500 1.00 44.69 193 GLU A N 1
ATOM 1535 C CA . GLU A 1 193 ? -13.102 2.233 22.323 1.00 44.69 193 GLU A CA 1
ATOM 1536 C C . GLU A 1 193 ? -12.508 1.078 21.497 1.00 44.69 193 GLU A C 1
ATOM 1538 O O . GLU A 1 193 ? -11.941 0.144 22.063 1.00 44.69 193 GLU A O 1
ATOM 1543 N N . ALA A 1 194 ? -12.565 1.137 20.160 1.00 49.97 194 ALA A N 1
ATOM 1544 C CA . ALA A 1 194 ? -12.214 -0.003 19.304 1.00 49.97 194 ALA A CA 1
ATOM 1545 C C . ALA A 1 194 ? -10.722 -0.076 18.919 1.00 49.97 194 ALA A C 1
ATOM 1547 O O . ALA A 1 194 ? -10.132 -1.153 18.957 1.00 49.97 194 ALA A O 1
ATOM 1548 N N . VAL A 1 195 ? -10.069 1.057 18.626 1.00 48.44 195 VAL A N 1
ATOM 1549 C CA . VAL A 1 195 ? -8.626 1.081 18.279 1.00 48.44 195 VAL A CA 1
ATOM 1550 C C . VAL A 1 195 ? -7.741 0.840 19.514 1.00 48.44 195 VAL A C 1
ATOM 1552 O O . VAL A 1 195 ? -6.590 0.426 19.410 1.00 48.44 195 VAL A O 1
ATOM 1555 N N . HIS A 1 196 ? -8.297 1.038 20.711 1.00 50.94 196 HIS A N 1
ATOM 1556 C CA . HIS A 1 196 ? -7.553 1.111 21.969 1.00 50.94 196 HIS A CA 1
ATOM 1557 C C . HIS A 1 196 ? -7.275 -0.250 22.625 1.00 50.94 196 HIS A C 1
ATOM 1559 O O . HIS A 1 196 ? -6.507 -0.299 23.585 1.00 50.94 196 HIS A O 1
ATOM 1565 N N . ARG A 1 197 ? -7.858 -1.356 22.132 1.00 56.84 197 ARG A N 1
ATOM 1566 C CA . ARG A 1 197 ? -7.702 -2.689 22.751 1.00 56.84 197 ARG A CA 1
ATOM 1567 C C . ARG A 1 197 ? -6.812 -3.665 21.982 1.00 56.84 197 ARG A C 1
ATOM 1569 O O . ARG A 1 197 ? -6.301 -4.597 22.601 1.00 56.84 197 ARG A O 1
ATOM 1576 N N . ASP A 1 198 ? -6.575 -3.473 20.681 1.00 75.00 198 ASP A N 1
ATOM 1577 C CA . ASP A 1 198 ? -5.758 -4.416 19.904 1.00 75.00 198 ASP A CA 1
ATOM 1578 C C . ASP A 1 198 ? -4.316 -3.915 19.734 1.00 75.00 198 ASP A C 1
ATOM 1580 O O . ASP A 1 198 ? -3.983 -3.143 18.831 1.00 75.00 198 ASP A O 1
ATOM 1584 N N . ARG A 1 199 ? -3.426 -4.413 20.605 1.00 84.75 199 ARG A N 1
ATOM 1585 C CA . ARG A 1 199 ? -1.972 -4.172 20.549 1.00 84.75 199 ARG A CA 1
ATOM 1586 C C . ARG A 1 199 ? -1.381 -4.479 19.168 1.00 84.75 199 ARG A C 1
ATOM 1588 O O . ARG A 1 199 ? -0.363 -3.891 18.805 1.00 84.75 199 ARG A O 1
ATOM 1595 N N . ARG A 1 200 ? -1.986 -5.397 18.409 1.00 89.88 200 ARG A N 1
ATOM 1596 C CA . ARG A 1 200 ? -1.504 -5.803 17.084 1.00 89.88 200 ARG A CA 1
ATOM 1597 C C . ARG A 1 200 ? -1.819 -4.741 16.042 1.00 89.88 200 ARG A C 1
ATOM 1599 O O . ARG A 1 200 ? -0.918 -4.394 15.290 1.00 89.88 200 ARG A O 1
ATOM 1606 N N . ILE A 1 201 ? -3.021 -4.160 16.084 1.00 88.75 201 ILE A N 1
ATOM 1607 C CA . ILE A 1 201 ? -3.399 -3.033 15.216 1.00 88.75 201 ILE A CA 1
ATOM 1608 C C . ILE A 1 201 ? -2.514 -1.826 15.519 1.00 88.75 201 ILE A C 1
ATOM 1610 O O . ILE A 1 201 ? -1.949 -1.241 14.604 1.00 88.75 201 ILE A O 1
ATOM 1614 N N . PHE A 1 202 ? -2.306 -1.507 16.801 1.00 88.88 202 PHE A N 1
ATOM 1615 C CA . PHE A 1 202 ? -1.400 -0.422 17.185 1.00 88.88 202 PHE A CA 1
ATOM 1616 C C . PHE A 1 202 ? 0.020 -0.631 16.632 1.00 88.88 202 PHE A C 1
ATOM 1618 O O . PHE A 1 202 ? 0.602 0.288 16.058 1.00 88.88 202 PHE A O 1
ATOM 1625 N N . LYS A 1 203 ? 0.565 -1.849 16.763 1.00 91.31 203 LYS A N 1
ATOM 1626 C CA . LYS A 1 203 ? 1.870 -2.190 16.187 1.00 91.31 203 LYS A CA 1
ATOM 1627 C C . LYS A 1 203 ? 1.859 -2.054 14.661 1.00 91.31 203 LYS A C 1
ATOM 1629 O O . LYS A 1 203 ? 2.780 -1.460 14.123 1.00 91.31 203 LYS A O 1
ATOM 1634 N N . ALA A 1 204 ? 0.829 -2.552 13.978 1.00 93.81 204 ALA A N 1
ATOM 1635 C CA . ALA A 1 204 ? 0.711 -2.440 12.525 1.00 93.81 204 ALA A CA 1
ATOM 1636 C C . ALA A 1 204 ? 0.678 -0.980 12.046 1.00 93.81 204 ALA A C 1
ATOM 1638 O O . ALA A 1 204 ? 1.335 -0.663 11.059 1.00 93.81 204 ALA A O 1
ATOM 1639 N N . CYS A 1 205 ? 0.000 -0.083 12.771 1.00 92.44 205 CYS A N 1
ATOM 1640 C CA . CYS A 1 205 ? 0.040 1.348 12.473 1.00 92.44 205 CYS A CA 1
ATOM 1641 C C . CYS A 1 205 ? 1.461 1.916 12.581 1.00 92.44 205 CYS A C 1
ATOM 1643 O O . CYS A 1 205 ? 1.886 2.624 11.678 1.00 92.44 205 CYS A O 1
ATOM 1645 N N . LEU A 1 206 ? 2.203 1.606 13.652 1.00 93.56 206 LEU A N 1
ATOM 1646 C CA . LEU A 1 206 ? 3.578 2.099 13.822 1.00 93.56 206 LEU A CA 1
ATOM 1647 C C . LEU A 1 206 ? 4.516 1.599 12.718 1.00 93.56 206 LEU A C 1
ATOM 1649 O O . LEU A 1 206 ? 5.244 2.392 12.131 1.00 93.56 206 LEU A O 1
ATOM 1653 N N . GLU A 1 207 ? 4.457 0.303 12.413 1.00 95.44 207 GLU A N 1
ATOM 1654 C CA . GLU A 1 207 ? 5.271 -0.321 11.360 1.00 95.44 207 GLU A CA 1
ATOM 1655 C C . GLU A 1 207 ? 4.941 0.292 9.989 1.00 95.44 207 GLU A C 1
ATOM 1657 O O . GLU A 1 207 ? 5.823 0.552 9.175 1.00 95.44 207 GLU A O 1
ATOM 1662 N N . TRP A 1 208 ? 3.663 0.591 9.732 1.00 96.06 208 TRP A N 1
ATOM 1663 C CA . TRP A 1 208 ? 3.255 1.289 8.515 1.00 96.06 208 TRP A CA 1
ATOM 1664 C C . TRP A 1 208 ? 3.687 2.764 8.484 1.00 96.06 208 TRP A C 1
ATOM 1666 O O . TRP A 1 208 ? 4.077 3.263 7.427 1.00 96.06 208 TRP A O 1
ATOM 1676 N N . LEU A 1 209 ? 3.686 3.475 9.614 1.00 95.06 209 LEU A N 1
ATOM 1677 C CA . LEU A 1 209 ? 4.215 4.842 9.676 1.00 95.06 209 LEU A CA 1
ATOM 1678 C C . LEU A 1 209 ? 5.714 4.873 9.355 1.00 95.06 209 LEU A C 1
ATOM 1680 O O . LEU A 1 209 ? 6.153 5.715 8.576 1.00 95.06 209 LEU A O 1
ATOM 1684 N N . GLU A 1 210 ? 6.496 3.933 9.874 1.00 95.81 210 GLU A N 1
ATOM 1685 C CA . GLU A 1 210 ? 7.915 3.825 9.524 1.00 95.81 210 GLU A CA 1
ATOM 1686 C C . GLU A 1 210 ? 8.101 3.502 8.030 1.00 95.81 210 GLU A C 1
ATOM 1688 O O . GLU A 1 210 ? 8.812 4.217 7.318 1.00 95.81 210 GLU A O 1
ATOM 1693 N N . ALA A 1 211 ? 7.397 2.483 7.522 1.00 96.19 211 ALA A N 1
ATOM 1694 C CA . ALA A 1 211 ? 7.486 2.079 6.120 1.00 96.19 211 ALA A CA 1
ATOM 1695 C C . ALA A 1 211 ? 7.053 3.194 5.151 1.00 96.19 211 ALA A C 1
ATOM 1697 O O . ALA A 1 211 ? 7.700 3.406 4.124 1.00 96.19 211 ALA A O 1
ATOM 1698 N N . SER A 1 212 ? 5.986 3.934 5.473 1.00 95.12 212 SER A N 1
ATOM 1699 C CA . SER A 1 212 ? 5.495 5.038 4.638 1.00 95.12 212 SER A CA 1
ATOM 1700 C C . SER A 1 212 ? 6.484 6.198 4.571 1.00 95.12 212 SER A C 1
ATOM 1702 O O . SER A 1 212 ? 6.662 6.775 3.501 1.00 95.12 212 SER A O 1
ATOM 1704 N N . GLU A 1 213 ? 7.182 6.510 5.666 1.00 94.56 213 GLU A N 1
ATOM 1705 C CA . GLU A 1 213 ? 8.216 7.547 5.667 1.00 94.56 213 GLU A CA 1
ATOM 1706 C C . GLU A 1 213 ? 9.361 7.184 4.721 1.00 94.56 213 GLU A C 1
ATOM 1708 O O . GLU A 1 213 ? 9.780 7.994 3.891 1.00 94.56 213 GLU A O 1
ATOM 1713 N N . ILE A 1 214 ? 9.840 5.945 4.833 1.00 93.94 214 ILE A N 1
ATOM 1714 C CA . ILE A 1 214 ? 10.936 5.418 4.023 1.00 93.94 214 ILE A CA 1
ATOM 1715 C C . ILE A 1 214 ? 10.524 5.353 2.549 1.00 93.94 214 ILE A C 1
ATOM 1717 O O . ILE A 1 214 ? 11.251 5.845 1.688 1.00 93.94 214 ILE A O 1
ATOM 1721 N N . GLY A 1 215 ? 9.340 4.814 2.249 1.00 92.50 215 GLY A N 1
ATOM 1722 C CA . GLY A 1 215 ? 8.850 4.678 0.878 1.00 92.50 215 GLY A CA 1
ATOM 1723 C C . GLY A 1 215 ? 8.549 6.017 0.195 1.00 92.50 215 GLY A C 1
ATOM 1724 O O . GLY A 1 215 ? 8.833 6.168 -0.994 1.00 92.50 215 GLY A O 1
ATOM 1725 N N . ILE A 1 216 ? 8.035 7.016 0.924 1.00 90.88 216 ILE A N 1
ATOM 1726 C CA . ILE A 1 216 ? 7.824 8.367 0.375 1.00 90.88 216 ILE A CA 1
ATOM 1727 C C . ILE A 1 216 ? 9.169 9.041 0.081 1.00 90.88 216 ILE A C 1
ATOM 1729 O O . ILE A 1 216 ? 9.346 9.556 -1.023 1.00 90.88 216 ILE A O 1
ATOM 1733 N N . LYS A 1 217 ? 10.133 8.990 1.013 1.00 91.75 217 LYS A N 1
ATOM 1734 C CA . LYS A 1 217 ? 11.488 9.529 0.785 1.00 91.75 217 LYS A CA 1
ATOM 1735 C C . LYS A 1 217 ? 12.175 8.846 -0.397 1.00 91.75 217 LYS A C 1
ATOM 1737 O O . LYS A 1 217 ? 12.821 9.516 -1.199 1.00 91.75 217 LYS A O 1
ATOM 1742 N N . TRP A 1 218 ? 12.002 7.531 -0.531 1.00 90.44 218 TRP A N 1
ATOM 1743 C CA . TRP A 1 218 ? 12.501 6.767 -1.672 1.00 90.44 218 TRP A CA 1
ATOM 1744 C C . TRP A 1 218 ? 11.916 7.262 -2.999 1.00 90.44 218 TRP A C 1
ATOM 1746 O O . TRP A 1 218 ? 12.666 7.523 -3.942 1.00 90.44 218 TRP A O 1
ATOM 1756 N N . TYR A 1 219 ? 10.591 7.438 -3.070 1.00 88.44 219 TYR A N 1
ATOM 1757 C CA . TYR A 1 219 ? 9.933 8.005 -4.250 1.00 88.44 219 TYR A CA 1
ATOM 1758 C C . TYR A 1 219 ? 10.470 9.403 -4.575 1.00 88.44 219 TYR A C 1
ATOM 1760 O O . TYR A 1 219 ? 10.769 9.680 -5.730 1.00 88.44 219 TYR A O 1
ATOM 1768 N N . GLU A 1 220 ? 10.626 10.275 -3.578 1.00 87.44 220 GLU A N 1
ATOM 1769 C CA . GLU A 1 220 ? 11.115 11.645 -3.780 1.00 87.44 220 GLU A CA 1
ATOM 1770 C C . GLU A 1 220 ? 12.560 11.675 -4.294 1.00 87.44 220 GLU A C 1
ATOM 1772 O O . GLU A 1 220 ? 12.864 12.433 -5.216 1.00 87.44 220 GLU A O 1
ATOM 1777 N N . ALA A 1 221 ? 13.428 10.809 -3.766 1.00 85.69 221 ALA A N 1
ATOM 1778 C CA . ALA A 1 221 ? 14.796 10.653 -4.256 1.00 85.69 221 ALA A CA 1
ATOM 1779 C C . ALA A 1 221 ? 14.838 10.098 -5.691 1.00 85.69 221 ALA A C 1
ATOM 1781 O O . ALA A 1 221 ? 15.616 10.576 -6.514 1.00 85.69 221 ALA A O 1
ATOM 1782 N N . SER A 1 222 ? 13.968 9.134 -6.008 1.00 76.94 222 SER A N 1
ATOM 1783 C CA . SER A 1 222 ? 13.888 8.509 -7.338 1.00 76.94 222 SER A CA 1
ATOM 1784 C C . SER A 1 222 ? 13.283 9.454 -8.388 1.00 76.94 222 SER A C 1
ATOM 1786 O O . SER A 1 222 ? 13.735 9.513 -9.530 1.00 76.94 222 SER A O 1
ATOM 1788 N N . ALA A 1 223 ? 12.281 10.249 -8.010 1.00 67.12 223 ALA A N 1
ATOM 1789 C CA . ALA A 1 223 ? 11.624 11.211 -8.893 1.00 67.12 223 ALA A CA 1
ATOM 1790 C C . ALA A 1 223 ? 12.536 12.386 -9.293 1.00 67.12 223 ALA A C 1
ATOM 1792 O O . ALA A 1 223 ? 12.293 13.010 -10.320 1.00 67.12 223 ALA A O 1
ATOM 1793 N N . GLY A 1 224 ? 13.584 12.679 -8.515 1.00 49.88 224 GLY A N 1
ATOM 1794 C CA . GLY A 1 224 ? 14.600 13.685 -8.850 1.00 49.88 224 GLY A CA 1
ATOM 1795 C C . GLY A 1 224 ? 15.651 13.223 -9.868 1.00 49.88 224 GLY A C 1
ATOM 1796 O O . GLY A 1 224 ? 16.529 14.008 -10.219 1.00 49.88 224 GLY A O 1
ATOM 1797 N N . THR A 1 225 ? 15.583 11.968 -10.326 1.00 44.25 225 THR A N 1
ATOM 1798 C CA . THR A 1 225 ? 16.529 11.370 -11.289 1.00 44.25 225 THR A CA 1
ATOM 1799 C C . THR A 1 225 ? 15.948 11.142 -12.691 1.00 44.25 225 THR A C 1
ATOM 1801 O O . THR A 1 225 ? 16.610 10.514 -13.517 1.00 44.25 225 THR A O 1
ATOM 1804 N N . VAL A 1 226 ? 14.745 11.664 -12.974 1.00 36.44 226 VAL A N 1
ATOM 1805 C CA . VAL A 1 226 ? 14.062 11.585 -14.283 1.00 36.44 226 VAL A CA 1
ATOM 1806 C C . VAL A 1 226 ? 13.935 12.963 -14.918 1.00 36.44 226 VAL A C 1
ATOM 1808 O O . VAL A 1 226 ? 13.499 13.896 -14.207 1.00 36.44 226 VAL A O 1
#

Mean predicted aligned error: 11.39 Å

Secondary structure (DSSP, 8-state):
--SS-S-HHHHHHHHHHHHHTS-GGG---PPP-PPP--PPPPP------------HHHHHHHHHHHHHHHHHHTS---HHHHHHHHHHHHHHHHHHHS-STTS-HHHHHHHTHHHHTGGGT-TTHHHHHHTT--HHHHHHHHHHHHHHHHHHHH-GGG--SS-HHHHHHHHHHHHHHHHHHHHGGGS--S-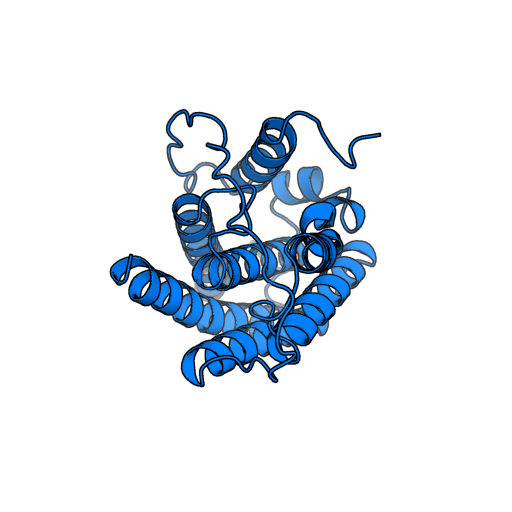--STTS-HHHHHHHHHHHHHHHHHHHHHHHHHTT-

Sequence (226 aa):
MAWYSKEPNEYTQLLRGTLALIPEKDRPRLPAIRGPMLVAPPNESDDEIGRCQLSKDASAVFEKLEESIGALSRCTLTVDVKTAVLELHNFVHNIHCSPLDCRTMEKKLRSMFSIRNWLRFVPTAPAELNDGKDLPLYLYLANYELAMLIMGSLWPALEAPLILKERRACASNMREFIEEKLNARFLPVPQIEAVHRDRRIFKACLEWLEASEIGIKWYEASAGTV

Organism: NCBI:txid1081108

Foldseek 3Di:
DCLPPPDLVVLLVVVLLLLCLADPVQDDPDDDDDDDDDDDDDDDDPDDPDQDADDPLLLVLLVLLLQLLVLLCPFDDDQLLNVLSVLLNVLSVCCNNGPCPSDDLVVVQVSCSCLSPSCVSVVCSSVVSNVVPDLSSLLSVLSSLLSLLSVCLVCVVNDDSDDSVVSLSSNVSSLVVLVVVVCVVVDPDPPDDPCPPTPSSVVSSVSSNVSSVSSSVSSVVSVVVD

pLDDT: mean 71.33, std 20.11, range [28.22, 97.0]